Protein AF-A0A0L8FZR6-F1 (afdb_monomer_lite)

pLDDT: mean 77.19, std 22.93, range [29.33, 97.31]

Organism: Octopus bimaculoides (NCBI:txid37653)

Structure (mmCIF, N/CA/C/O backbone):
data_AF-A0A0L8FZR6-F1
#
_entry.id   AF-A0A0L8FZR6-F1
#
loop_
_atom_site.group_PDB
_atom_site.id
_atom_site.type_symbol
_atom_site.label_atom_id
_atom_site.label_alt_id
_atom_site.label_comp_id
_atom_site.label_asym_id
_atom_site.label_entity_id
_atom_site.label_seq_id
_atom_site.pdbx_PDB_ins_code
_atom_site.Cartn_x
_atom_site.Cartn_y
_atom_site.Cartn_z
_atom_site.occupancy
_atom_site.B_iso_or_equiv
_atom_site.auth_seq_id
_atom_site.auth_comp_id
_atom_site.auth_asym_id
_atom_site.auth_atom_id
_atom_site.pdbx_PDB_model_num
ATOM 1 N N . LEU A 1 1 ? 7.254 19.431 5.631 1.00 44.16 1 LEU A N 1
ATOM 2 C CA . LEU A 1 1 ? 7.389 18.032 5.158 1.00 44.16 1 LEU A CA 1
ATOM 3 C C . LEU A 1 1 ? 8.367 17.357 6.102 1.00 44.16 1 LEU A C 1
ATOM 5 O O . LEU A 1 1 ? 9.407 17.944 6.340 1.00 44.16 1 LEU A O 1
ATOM 9 N N . VAL A 1 2 ? 8.013 16.227 6.716 1.00 47.19 2 VAL A N 1
ATOM 10 C CA . VAL A 1 2 ? 8.964 15.500 7.577 1.00 47.19 2 VAL A CA 1
ATOM 11 C C . VAL A 1 2 ? 9.979 14.840 6.649 1.00 47.19 2 VAL A C 1
ATOM 13 O O . VAL A 1 2 ? 9.577 13.985 5.857 1.00 47.19 2 VAL A O 1
ATOM 16 N N . GLU A 1 3 ? 11.231 15.300 6.704 1.00 50.06 3 GLU A N 1
ATOM 17 C CA . GLU A 1 3 ? 12.390 14.636 6.095 1.00 50.06 3 GLU A CA 1
ATOM 18 C C . GLU A 1 3 ? 12.414 13.163 6.508 1.00 50.06 3 GLU A C 1
ATOM 20 O O . GLU A 1 3 ? 11.949 12.833 7.602 1.00 50.06 3 GLU A O 1
ATOM 25 N N . ASP A 1 4 ? 12.847 12.285 5.597 1.00 61.50 4 ASP A N 1
ATOM 26 C CA . ASP A 1 4 ? 12.631 10.836 5.659 1.00 61.50 4 ASP A CA 1
ATOM 27 C C . ASP A 1 4 ? 12.775 10.284 7.091 1.00 61.50 4 ASP A C 1
ATOM 29 O O . ASP A 1 4 ? 13.881 10.232 7.634 1.00 61.50 4 ASP A O 1
ATOM 33 N N . PRO A 1 5 ? 11.657 9.912 7.753 1.00 69.69 5 PRO A N 1
ATOM 34 C CA . PRO A 1 5 ? 11.699 9.551 9.159 1.00 69.69 5 PRO A CA 1
ATOM 35 C C . PRO A 1 5 ? 12.578 8.319 9.331 1.00 69.69 5 PRO A C 1
ATOM 37 O O . PRO A 1 5 ? 12.456 7.362 8.561 1.00 69.69 5 PRO A O 1
ATOM 40 N N . SER A 1 6 ? 13.405 8.309 10.380 1.00 84.62 6 SER A N 1
ATOM 41 C CA . SER A 1 6 ? 14.178 7.113 10.717 1.00 84.62 6 SER A CA 1
ATOM 42 C C . SER A 1 6 ? 13.253 5.899 10.843 1.00 84.62 6 SER A C 1
ATOM 44 O O . SER A 1 6 ? 12.068 6.023 11.189 1.00 84.62 6 SER A O 1
ATOM 46 N N . GLU A 1 7 ? 13.780 4.701 10.587 1.00 85.06 7 GLU A N 1
ATOM 47 C CA . GLU A 1 7 ? 12.977 3.473 10.601 1.00 85.06 7 GLU A CA 1
ATOM 48 C C . GLU A 1 7 ? 12.203 3.294 11.918 1.00 85.06 7 GLU A C 1
ATOM 50 O O . GLU A 1 7 ? 11.059 2.836 11.925 1.00 85.06 7 GLU A O 1
ATOM 55 N N . ASN A 1 8 ? 12.776 3.738 13.040 1.00 87.88 8 ASN A N 1
ATOM 56 C CA . ASN A 1 8 ? 12.126 3.740 14.350 1.00 87.88 8 ASN A CA 1
ATOM 57 C C . ASN A 1 8 ? 10.868 4.614 14.390 1.00 87.88 8 ASN A C 1
ATOM 59 O O . ASN A 1 8 ? 9.807 4.144 14.816 1.00 87.88 8 ASN A O 1
ATOM 63 N N . PHE A 1 9 ? 10.959 5.859 13.916 1.00 90.44 9 PHE A N 1
ATOM 64 C CA . PHE A 1 9 ? 9.811 6.765 13.855 1.00 90.44 9 PHE A CA 1
ATOM 65 C C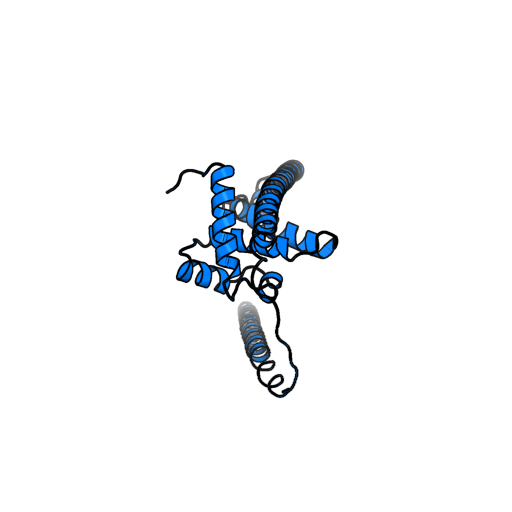 . PHE A 1 9 ? 8.753 6.260 12.878 1.00 90.44 9 PHE A C 1
ATOM 67 O O . PHE A 1 9 ? 7.559 6.309 13.185 1.00 90.44 9 PHE A O 1
ATOM 74 N N . GLN A 1 10 ? 9.175 5.716 11.734 1.00 90.94 10 GLN A N 1
ATOM 75 C CA . GLN A 1 10 ? 8.250 5.124 10.774 1.00 90.94 10 GLN A CA 1
ATOM 76 C C . GLN A 1 10 ? 7.494 3.939 11.392 1.00 90.94 10 GLN A C 1
ATOM 78 O O . GLN A 1 10 ? 6.270 3.886 11.281 1.00 90.94 10 GLN A O 1
ATOM 83 N N . ARG A 1 11 ? 8.177 3.038 12.113 1.00 92.44 11 ARG A N 1
ATOM 84 C CA . ARG A 1 11 ? 7.540 1.912 12.821 1.00 92.44 11 ARG A CA 1
ATOM 85 C C . ARG A 1 11 ? 6.567 2.371 13.905 1.00 92.44 11 ARG A C 1
ATOM 87 O O . ARG A 1 11 ? 5.497 1.778 14.053 1.00 92.44 11 ARG A O 1
ATOM 94 N N . LEU A 1 12 ? 6.911 3.413 14.665 1.00 93.50 12 LEU A N 1
ATOM 95 C CA . LEU A 1 12 ? 6.016 3.974 15.679 1.00 93.50 12 LEU A CA 1
ATOM 96 C C . LEU A 1 12 ? 4.748 4.551 15.040 1.00 93.50 12 LEU A C 1
ATOM 98 O O . LEU A 1 12 ? 3.644 4.258 15.502 1.00 93.50 12 LEU A O 1
ATOM 102 N N . ARG A 1 13 ? 4.906 5.322 13.959 1.00 94.38 13 ARG A N 1
ATOM 103 C CA . ARG A 1 13 ? 3.790 5.880 13.190 1.00 94.38 13 ARG A CA 1
ATOM 104 C C . ARG A 1 13 ? 2.902 4.774 12.634 1.00 94.38 13 ARG A C 1
ATOM 106 O O . ARG A 1 13 ? 1.701 4.795 12.866 1.00 94.38 13 ARG A O 1
ATOM 113 N N . ASP A 1 14 ? 3.496 3.772 11.992 1.00 95.69 14 ASP A N 1
ATOM 114 C CA . ASP A 1 14 ? 2.758 2.631 11.450 1.00 95.69 14 ASP A CA 1
ATOM 115 C C . ASP A 1 14 ? 1.959 1.906 12.528 1.00 95.69 14 ASP A C 1
ATOM 117 O O . ASP A 1 14 ? 0.808 1.553 12.309 1.00 95.69 14 ASP A O 1
ATOM 121 N N . PHE A 1 15 ? 2.544 1.700 13.709 1.00 96.19 15 PHE A N 1
ATOM 122 C CA . PHE A 1 15 ? 1.850 1.072 14.826 1.00 96.19 15 PHE A CA 1
ATOM 123 C C . PHE A 1 15 ? 0.594 1.853 15.241 1.00 96.19 15 PHE A C 1
ATOM 125 O O . PHE A 1 15 ? -0.469 1.253 15.424 1.00 96.19 15 PHE A O 1
ATOM 132 N N . VAL A 1 16 ? 0.703 3.177 15.381 1.00 95.94 16 VAL A N 1
ATOM 133 C CA . VAL A 1 16 ? -0.428 4.040 15.752 1.00 95.94 16 VAL A CA 1
ATOM 134 C C . VAL A 1 16 ? -1.472 4.077 14.634 1.00 95.94 16 VAL A C 1
ATOM 136 O O . VAL A 1 16 ? -2.653 3.828 14.891 1.00 95.94 16 VAL A O 1
ATOM 139 N N . ASP A 1 17 ? -1.039 4.312 13.395 1.00 97.00 17 ASP A N 1
ATOM 140 C CA . ASP A 1 17 ? -1.915 4.429 12.230 1.00 97.00 17 ASP A CA 1
ATOM 141 C C . ASP A 1 17 ? -2.670 3.118 11.976 1.00 97.00 17 ASP A C 1
ATOM 143 O O . ASP A 1 17 ? -3.886 3.131 11.786 1.00 97.00 17 ASP A O 1
ATOM 147 N N . VAL A 1 18 ? -1.988 1.970 12.056 1.00 97.00 18 VAL A N 1
ATOM 148 C CA . VAL A 1 18 ? -2.598 0.643 11.896 1.00 97.00 18 VAL A CA 1
ATOM 149 C C . VAL A 1 18 ? -3.610 0.372 13.002 1.00 97.00 18 VAL A C 1
ATOM 151 O O . VAL A 1 18 ? -4.722 -0.064 12.703 1.00 97.00 18 VAL A O 1
ATOM 154 N N . ARG A 1 19 ? -3.279 0.663 14.269 1.00 95.81 19 ARG A N 1
ATOM 155 C CA . ARG A 1 19 ? -4.211 0.487 15.397 1.00 95.81 19 ARG A CA 1
ATOM 156 C C . ARG A 1 19 ? -5.495 1.293 15.192 1.00 95.81 19 ARG A C 1
ATOM 158 O O . ARG A 1 19 ? -6.580 0.804 15.501 1.00 95.81 19 ARG A O 1
ATOM 165 N N . ASN A 1 20 ? -5.381 2.511 14.676 1.00 96.44 20 ASN A N 1
ATOM 166 C CA . ASN A 1 20 ? -6.536 3.353 14.391 1.00 96.44 20 ASN A CA 1
ATOM 167 C C . ASN A 1 20 ? -7.305 2.863 13.155 1.00 96.44 20 ASN A C 1
ATOM 169 O O . ASN A 1 20 ? -8.531 2.777 13.201 1.00 96.44 20 ASN A O 1
ATOM 173 N N . CYS A 1 21 ? -6.605 2.447 12.094 1.00 96.62 21 CYS A N 1
ATOM 174 C CA . CYS A 1 21 ? -7.221 1.875 10.895 1.00 96.62 21 CYS A CA 1
ATOM 175 C C . CYS A 1 21 ? -7.991 0.583 11.194 1.00 96.62 21 CYS A C 1
ATOM 177 O O . CYS A 1 21 ? -9.032 0.359 10.594 1.00 96.62 21 CYS A O 1
ATOM 179 N N . MET A 1 22 ? -7.565 -0.235 12.165 1.00 94.75 22 MET A N 1
ATOM 180 C CA . MET A 1 22 ? -8.306 -1.439 12.580 1.00 94.75 22 MET A CA 1
ATOM 181 C C . MET A 1 22 ? -9.740 -1.158 13.047 1.00 94.75 22 MET A C 1
ATOM 183 O O . MET A 1 22 ? -10.584 -2.048 12.975 1.00 94.75 22 MET A O 1
ATOM 187 N N . LYS A 1 23 ? -10.020 0.057 13.535 1.00 94.69 23 LYS A N 1
ATOM 188 C CA . LYS A 1 23 ? -11.356 0.470 13.989 1.00 94.69 23 LYS A CA 1
ATOM 189 C C . LYS A 1 23 ? -12.268 0.887 12.828 1.00 94.69 23 LYS A C 1
ATOM 191 O O . LYS A 1 23 ? -13.465 1.080 13.025 1.00 94.69 23 LYS A O 1
ATOM 196 N N . LEU A 1 24 ? -11.715 1.056 11.626 1.00 95.56 24 LEU A N 1
ATOM 197 C CA . LEU A 1 24 ? -12.442 1.510 10.446 1.00 95.56 24 LEU A CA 1
ATOM 198 C C . LEU A 1 24 ? -13.162 0.357 9.749 1.00 95.56 24 LEU A C 1
ATOM 200 O O . LEU A 1 24 ? -12.668 -0.767 9.657 1.00 95.56 24 LEU A O 1
ATOM 204 N N . SER A 1 25 ? -14.335 0.656 9.196 1.00 95.00 25 SER A N 1
ATOM 205 C CA . SER A 1 25 ? -15.176 -0.349 8.540 1.00 95.00 25 SER A CA 1
ATOM 206 C C . SER A 1 25 ? -14.554 -0.881 7.243 1.00 95.00 25 SER A C 1
ATOM 208 O O . SER A 1 25 ? -14.610 -2.085 6.978 1.00 95.00 25 SER A O 1
ATOM 210 N N . SER A 1 26 ? -13.891 -0.016 6.466 1.00 94.44 26 SER A N 1
ATOM 211 C CA . SER A 1 26 ? -13.210 -0.394 5.221 1.00 94.44 26 SER A CA 1
ATOM 212 C C . SER A 1 26 ? -11.976 -1.270 5.436 1.00 94.44 26 SER A C 1
ATOM 214 O O . SER A 1 26 ? -11.574 -1.965 4.510 1.00 94.44 26 SER A O 1
ATOM 216 N N . TYR A 1 27 ? -11.417 -1.304 6.647 1.00 94.94 27 TYR A N 1
ATOM 217 C CA . TYR A 1 27 ? -10.214 -2.066 6.998 1.00 94.94 27 TYR A CA 1
ATOM 218 C C . TYR A 1 27 ? -10.512 -3.392 7.719 1.00 94.94 27 TYR A C 1
ATOM 220 O O . TYR A 1 27 ? -9.599 -4.062 8.207 1.00 94.94 27 TYR A O 1
ATOM 228 N N . LYS A 1 28 ? -11.785 -3.806 7.777 1.00 92.88 28 LYS A N 1
ATOM 229 C CA . LYS A 1 28 ? -12.173 -5.138 8.261 1.00 92.88 28 LYS A CA 1
ATOM 230 C C . LYS A 1 28 ? -11.623 -6.242 7.353 1.00 92.88 28 LYS A C 1
ATOM 232 O O . LYS A 1 28 ? -11.501 -6.053 6.145 1.00 92.88 28 LYS A O 1
ATOM 237 N N . ARG A 1 29 ? -11.373 -7.422 7.936 1.00 89.56 29 ARG A N 1
ATOM 238 C CA . ARG A 1 29 ? -10.754 -8.588 7.272 1.00 89.56 29 ARG A CA 1
ATOM 239 C C . ARG A 1 29 ? -11.382 -8.933 5.921 1.00 89.56 29 ARG A C 1
ATOM 241 O O . ARG A 1 29 ? -10.661 -9.167 4.960 1.00 89.56 29 ARG A O 1
ATOM 248 N N . GLU A 1 30 ? -12.709 -8.891 5.846 1.00 90.38 30 GLU A N 1
ATOM 249 C CA . GLU A 1 30 ? -13.485 -9.163 4.629 1.00 90.38 30 GLU A CA 1
ATOM 250 C C . GLU A 1 30 ? -13.050 -8.277 3.452 1.00 90.38 30 GLU A C 1
ATOM 252 O O . GLU A 1 30 ? -12.874 -8.761 2.336 1.00 90.38 30 GLU A O 1
ATOM 257 N N . ASN A 1 31 ? -12.782 -6.996 3.713 1.00 91.38 31 ASN A N 1
ATOM 258 C CA . ASN A 1 31 ? -12.406 -6.022 2.692 1.00 91.38 31 ASN A CA 1
ATOM 259 C C . ASN A 1 31 ? -10.913 -6.087 2.332 1.00 91.38 31 ASN A C 1
ATOM 261 O O . ASN A 1 31 ? -10.545 -5.730 1.213 1.00 91.38 31 ASN A O 1
ATOM 265 N N . LEU A 1 32 ? -10.051 -6.567 3.238 1.00 91.56 32 LEU A N 1
ATOM 266 C CA . LEU A 1 32 ? -8.601 -6.660 3.005 1.00 91.56 32 LEU A CA 1
ATOM 267 C C . LEU A 1 32 ? -8.244 -7.673 1.908 1.00 91.56 32 LEU A C 1
ATOM 269 O O . LEU A 1 32 ? -7.272 -7.473 1.182 1.00 91.56 32 LEU A O 1
ATOM 273 N N . SER A 1 33 ? -9.044 -8.733 1.763 1.00 86.38 33 SER A N 1
ATOM 274 C CA . SER A 1 33 ? -8.861 -9.754 0.721 1.00 86.38 33 SER A CA 1
ATOM 275 C C . SER A 1 33 ? -9.057 -9.200 -0.698 1.00 86.38 33 SER A C 1
ATOM 277 O O . SER A 1 33 ? -8.385 -9.628 -1.633 1.00 86.38 33 SER A O 1
ATOM 279 N N . SER A 1 34 ? -9.929 -8.197 -0.850 1.00 88.12 34 SER A N 1
ATOM 280 C CA . SER A 1 34 ? -10.335 -7.635 -2.146 1.00 88.12 34 SER A CA 1
ATOM 281 C C . SER A 1 34 ? -9.333 -6.656 -2.770 1.00 88.12 34 SER A C 1
ATOM 283 O O . SER A 1 34 ? -9.558 -6.168 -3.878 1.00 88.12 34 SER A O 1
ATOM 285 N N . GLY A 1 35 ? -8.225 -6.365 -2.086 1.00 91.25 35 GLY A N 1
ATOM 286 C CA . GLY A 1 35 ? -7.261 -5.366 -2.532 1.00 91.25 35 GLY A CA 1
ATOM 287 C C . GLY A 1 35 ? -7.433 -4.003 -1.853 1.00 91.25 35 GLY A C 1
ATOM 288 O O . GLY A 1 35 ? -8.411 -3.729 -1.158 1.00 91.25 35 GLY A O 1
ATOM 289 N N . PHE A 1 36 ? -6.474 -3.106 -2.092 1.00 94.31 36 PHE A N 1
ATOM 290 C CA . PHE A 1 36 ? -6.580 -1.716 -1.651 1.00 94.31 36 PHE A CA 1
ATOM 291 C C . PHE A 1 36 ? -7.580 -0.955 -2.529 1.00 94.31 36 PHE A C 1
ATOM 293 O O . PHE A 1 36 ? -7.351 -0.800 -3.730 1.00 94.31 36 PHE A O 1
ATOM 300 N N . CYS A 1 37 ? -8.654 -0.440 -1.934 1.00 94.00 37 CYS A N 1
ATOM 301 C CA . CYS A 1 37 ? -9.696 0.304 -2.645 1.00 94.00 37 CYS A CA 1
ATOM 302 C C . CYS A 1 37 ? -9.748 1.783 -2.235 1.00 94.00 37 CYS A C 1
ATOM 304 O O . CYS A 1 37 ? -9.283 2.166 -1.163 1.00 94.00 37 CYS A O 1
ATOM 306 N N . GLU A 1 38 ? -10.372 2.623 -3.069 1.00 94.62 38 GLU A N 1
ATOM 307 C CA . GLU A 1 38 ? -10.472 4.066 -2.796 1.00 94.62 38 GLU A CA 1
ATOM 308 C C . GLU A 1 38 ? -11.266 4.366 -1.514 1.00 94.62 38 GLU A C 1
ATOM 310 O O . GLU A 1 38 ? -10.960 5.316 -0.805 1.00 94.62 38 GLU A O 1
ATOM 315 N N . LYS A 1 39 ? -12.222 3.503 -1.136 1.00 95.25 39 LYS A N 1
ATOM 316 C CA . LYS A 1 39 ? -12.962 3.647 0.129 1.00 95.25 39 LYS A CA 1
ATOM 317 C C . LYS A 1 39 ? -12.032 3.630 1.346 1.00 95.25 39 LYS A C 1
ATOM 319 O O . LYS A 1 39 ? -12.261 4.394 2.279 1.00 95.25 39 LYS A O 1
ATOM 324 N N . MET A 1 40 ? -10.976 2.810 1.317 1.00 96.12 40 MET A N 1
ATOM 325 C CA . MET A 1 40 ? -9.971 2.764 2.385 1.00 96.12 40 MET A CA 1
ATOM 326 C C . MET A 1 40 ? -9.190 4.078 2.465 1.00 96.12 40 MET A C 1
ATOM 328 O O . MET A 1 40 ? -9.046 4.632 3.553 1.00 96.12 40 MET A O 1
ATOM 332 N N . SER A 1 41 ? -8.728 4.624 1.329 1.00 96.38 41 SER A N 1
ATOM 333 C CA . SER A 1 41 ? -8.028 5.917 1.326 1.00 96.38 41 SER A CA 1
ATOM 334 C C . SER A 1 41 ? -8.929 7.070 1.743 1.00 96.38 41 SER A C 1
ATOM 336 O O . SER A 1 41 ? -8.479 7.931 2.496 1.00 96.38 41 SER A O 1
ATOM 338 N N . THR A 1 42 ? -10.185 7.092 1.296 1.00 97.06 42 THR A N 1
ATOM 339 C CA . THR A 1 42 ? -11.144 8.131 1.677 1.00 97.06 42 THR A CA 1
ATOM 340 C C . THR A 1 42 ? -11.465 8.067 3.167 1.00 97.06 42 THR A C 1
ATOM 342 O O . THR A 1 42 ? -11.347 9.087 3.836 1.00 97.06 42 THR A O 1
ATOM 345 N N . GLU A 1 43 ? -11.802 6.894 3.717 1.00 97.31 43 GLU A N 1
ATOM 346 C CA . GLU A 1 43 ? -12.136 6.759 5.143 1.00 97.31 43 GLU A CA 1
ATOM 347 C C . GLU A 1 43 ? -10.929 7.080 6.043 1.00 97.31 43 GLU A C 1
ATOM 349 O O . GLU A 1 43 ? -11.071 7.804 7.029 1.00 97.31 43 GLU A O 1
ATOM 354 N N . ALA A 1 44 ? -9.725 6.620 5.680 1.00 97.25 44 ALA A N 1
ATOM 355 C CA . ALA A 1 44 ? -8.496 6.950 6.403 1.00 97.25 44 ALA A CA 1
ATOM 356 C C . ALA A 1 44 ? -8.169 8.453 6.343 1.00 97.25 44 ALA A C 1
ATOM 358 O O . ALA A 1 44 ? -7.751 9.042 7.342 1.00 97.25 44 ALA A O 1
ATOM 359 N N . ARG A 1 45 ? -8.393 9.107 5.197 1.00 97.12 45 ARG A N 1
ATOM 360 C CA . ARG A 1 45 ? -8.187 10.553 5.053 1.00 97.12 45 ARG A CA 1
ATOM 361 C C . ARG A 1 45 ? -9.207 11.358 5.855 1.00 97.12 45 ARG A C 1
ATOM 363 O O . ARG A 1 45 ? -8.821 12.327 6.500 1.00 97.12 45 ARG A O 1
ATOM 370 N N . THR A 1 46 ? -10.490 11.003 5.818 1.00 96.94 46 THR A N 1
ATOM 371 C CA . THR A 1 46 ? -11.526 11.802 6.490 1.00 96.94 46 THR A CA 1
ATOM 372 C C . THR A 1 46 ? -11.449 11.657 8.003 1.00 96.94 46 THR A C 1
ATOM 374 O O . THR A 1 46 ? -11.447 12.674 8.698 1.00 96.94 46 THR A O 1
ATOM 377 N N . LYS A 1 47 ? -11.320 10.421 8.503 1.00 97.31 47 LYS A N 1
ATOM 378 C CA . LYS A 1 47 ? -11.366 10.115 9.941 1.00 97.31 47 LYS A CA 1
ATOM 379 C C . LYS A 1 47 ? -10.022 10.247 10.649 1.00 97.31 47 LYS A C 1
ATOM 381 O O . LYS A 1 47 ? -10.002 10.614 11.815 1.00 97.31 47 LYS A O 1
ATOM 386 N N . LEU A 1 48 ? -8.916 9.934 9.971 1.00 96.25 48 LEU A N 1
ATOM 387 C CA . LEU A 1 48 ? -7.581 9.865 10.585 1.00 96.25 48 LEU A CA 1
ATOM 388 C C . LEU A 1 48 ? -6.573 10.840 9.960 1.00 96.25 48 LEU A C 1
ATOM 390 O O . LEU A 1 48 ? -5.410 10.840 10.348 1.00 96.25 48 LEU A O 1
ATOM 394 N N . LYS A 1 49 ? -6.994 11.651 8.978 1.00 96.62 49 LYS A N 1
ATOM 395 C CA . LYS A 1 49 ? -6.141 12.616 8.256 1.00 96.62 49 LYS A CA 1
ATOM 396 C C . LYS A 1 49 ? -4.901 11.985 7.607 1.00 96.62 49 LYS A C 1
ATOM 398 O O . LYS A 1 49 ? -3.913 12.665 7.342 1.00 96.62 49 LYS A O 1
ATOM 403 N N . LEU A 1 50 ? -4.966 10.692 7.282 1.00 96.12 50 LEU A N 1
ATOM 404 C CA . LEU A 1 50 ? -3.862 9.979 6.644 1.00 96.12 50 LEU A CA 1
ATOM 405 C C . LEU A 1 50 ? -3.779 10.301 5.148 1.00 96.12 50 LEU A C 1
ATOM 407 O O . LEU A 1 50 ? -4.783 10.385 4.435 1.00 96.12 50 LEU A O 1
ATOM 411 N N . SER A 1 51 ? -2.554 10.425 4.640 1.00 95.31 51 SER A N 1
ATOM 412 C CA . SER A 1 51 ? -2.299 10.475 3.199 1.00 95.31 51 SER A CA 1
ATOM 413 C C . SER A 1 51 ? -2.595 9.125 2.535 1.00 95.31 51 SER A C 1
ATOM 415 O O . SER A 1 51 ? -2.548 8.069 3.169 1.00 95.31 51 SER A O 1
ATOM 417 N N . LYS A 1 52 ? -2.798 9.122 1.210 1.00 94.81 52 LYS A N 1
ATOM 418 C CA . LYS A 1 52 ? -3.004 7.880 0.438 1.00 94.81 52 LYS A CA 1
ATOM 419 C C . LYS A 1 52 ? -1.845 6.886 0.602 1.00 94.81 52 LYS A C 1
ATOM 421 O O . LYS A 1 52 ? -2.074 5.679 0.624 1.00 94.81 52 LYS A O 1
ATOM 426 N N . ARG A 1 53 ? -0.608 7.382 0.751 1.00 93.38 53 ARG A N 1
ATOM 427 C CA . ARG A 1 53 ? 0.585 6.550 0.991 1.00 93.38 53 ARG A CA 1
ATOM 428 C C . ARG A 1 53 ? 0.533 5.873 2.364 1.00 93.38 53 ARG A C 1
ATOM 430 O O . ARG A 1 53 ? 0.759 4.668 2.437 1.00 93.38 53 ARG A O 1
ATOM 437 N N . GLN A 1 54 ? 0.194 6.618 3.417 1.00 95.25 54 GLN A N 1
ATOM 438 C CA . GLN A 1 54 ? 0.029 6.074 4.774 1.00 95.25 54 GLN A CA 1
ATOM 439 C C . GLN A 1 54 ? -1.132 5.074 4.835 1.00 95.25 54 GLN A C 1
ATOM 441 O O . GLN A 1 54 ? -0.963 3.964 5.332 1.00 95.25 54 GLN A O 1
ATOM 446 N N . ALA A 1 55 ? -2.277 5.413 4.237 1.00 97.00 55 ALA A N 1
ATOM 447 C CA . ALA A 1 55 ? -3.448 4.541 4.168 1.00 97.00 55 ALA A CA 1
ATOM 448 C C . ALA A 1 55 ? -3.145 3.204 3.464 1.00 97.00 55 ALA A C 1
ATOM 450 O O . ALA A 1 55 ? -3.552 2.142 3.943 1.00 97.00 55 ALA A O 1
ATOM 451 N N . ARG A 1 56 ? -2.388 3.244 2.355 1.00 96.56 56 ARG A N 1
ATOM 452 C CA . ARG A 1 56 ? -1.925 2.046 1.636 1.00 96.56 56 ARG A CA 1
ATOM 453 C C . ARG A 1 56 ? -0.989 1.194 2.491 1.00 96.56 56 ARG A C 1
ATOM 455 O O . ARG A 1 56 ? -1.139 -0.023 2.514 1.00 96.56 56 ARG A O 1
ATOM 462 N N . ARG A 1 57 ? -0.060 1.823 3.213 1.00 95.88 57 ARG A N 1
ATOM 463 C CA . ARG A 1 57 ? 0.869 1.139 4.124 1.00 95.88 57 ARG A CA 1
ATOM 464 C C . ARG A 1 57 ? 0.126 0.431 5.262 1.00 95.88 57 ARG A C 1
ATOM 466 O O . ARG A 1 57 ? 0.409 -0.729 5.538 1.00 95.88 57 ARG A O 1
ATOM 473 N N . CYS A 1 58 ? -0.879 1.082 5.849 1.00 96.94 58 CYS A N 1
ATOM 474 C CA . CYS A 1 58 ? -1.729 0.473 6.876 1.00 96.94 58 CYS A CA 1
ATOM 475 C C . CYS A 1 58 ? -2.496 -0.744 6.350 1.00 96.94 58 CYS A C 1
ATOM 477 O O . CYS A 1 58 ? -2.586 -1.759 7.036 1.00 96.94 58 CYS A O 1
ATOM 479 N N . TYR A 1 59 ? -3.019 -0.657 5.122 1.00 97.31 59 TYR A N 1
ATOM 480 C CA . TYR A 1 59 ? -3.683 -1.782 4.461 1.00 97.31 59 TYR A CA 1
ATOM 481 C C . TYR A 1 59 ? -2.731 -2.971 4.281 1.00 97.31 59 TYR A C 1
ATOM 483 O O . TYR A 1 59 ? -3.122 -4.091 4.584 1.00 97.31 59 TYR A O 1
ATOM 491 N N . GLU A 1 60 ? -1.488 -2.748 3.846 1.00 96.94 60 GLU A N 1
ATOM 492 C CA . GLU A 1 60 ? -0.518 -3.834 3.639 1.00 96.94 60 GLU A CA 1
ATOM 493 C C . GLU A 1 60 ? -0.174 -4.547 4.950 1.00 96.94 60 GLU A C 1
ATOM 495 O O . GLU A 1 60 ? -0.197 -5.776 4.997 1.00 96.94 60 GLU A O 1
ATOM 500 N N . ILE A 1 61 ? 0.036 -3.795 6.035 1.00 96.94 61 ILE A N 1
ATOM 501 C CA . ILE A 1 61 ? 0.289 -4.362 7.369 1.00 96.94 61 ILE A CA 1
ATOM 502 C C . ILE A 1 61 ? -0.916 -5.177 7.856 1.00 96.94 61 ILE A C 1
ATOM 504 O O . ILE A 1 61 ? -0.761 -6.289 8.364 1.00 96.94 61 ILE A O 1
ATOM 508 N N . LEU A 1 62 ? -2.133 -4.650 7.693 1.00 96.31 62 LEU A N 1
ATOM 509 C CA . LEU A 1 62 ? -3.350 -5.350 8.107 1.00 96.31 62 LEU A CA 1
ATOM 510 C C . LEU A 1 62 ? -3.642 -6.576 7.251 1.00 96.31 62 LEU A C 1
ATOM 512 O O . LEU A 1 62 ? -4.088 -7.590 7.784 1.00 96.31 62 LEU A O 1
ATOM 516 N N . ARG A 1 63 ? -3.348 -6.509 5.953 1.00 95.56 63 ARG A N 1
ATOM 517 C CA . ARG A 1 63 ? -3.455 -7.650 5.052 1.00 95.56 63 ARG A CA 1
ATOM 518 C C . ARG A 1 63 ? -2.459 -8.737 5.439 1.00 95.56 63 ARG A C 1
ATOM 520 O O . ARG A 1 63 ? -2.861 -9.889 5.538 1.00 95.56 63 ARG A O 1
ATOM 527 N N . LEU A 1 64 ? -1.215 -8.381 5.764 1.00 95.19 64 LEU A N 1
ATOM 528 C CA . LEU A 1 64 ? -0.232 -9.343 6.266 1.00 95.19 64 LEU A CA 1
ATOM 529 C C . LEU A 1 64 ? -0.702 -10.028 7.556 1.00 95.19 64 LEU A C 1
ATOM 531 O O . LEU A 1 64 ? -0.501 -11.222 7.728 1.00 95.19 64 LEU A O 1
ATOM 535 N N . LYS A 1 65 ? -1.379 -9.296 8.448 1.00 93.81 65 LYS A N 1
ATOM 536 C CA . LYS A 1 65 ? -1.983 -9.882 9.653 1.00 93.81 65 LYS A CA 1
ATOM 537 C C . LYS A 1 65 ? -3.062 -10.924 9.328 1.00 93.81 65 LYS A C 1
ATOM 539 O O . LYS A 1 65 ? -3.296 -11.818 10.138 1.00 93.81 65 LYS A O 1
ATOM 544 N N . SER A 1 66 ? -3.784 -10.755 8.218 1.00 91.00 66 SER A N 1
ATOM 545 C CA . SER A 1 66 ? -4.890 -11.638 7.839 1.00 91.00 66 SER A CA 1
ATOM 546 C C . SER A 1 66 ? -4.487 -12.825 6.969 1.00 91.00 66 SER A C 1
ATOM 548 O O . SER A 1 66 ? -5.230 -13.805 6.994 1.00 91.00 66 SER A O 1
ATOM 550 N N . VAL A 1 67 ? -3.375 -12.711 6.237 1.00 90.25 67 VAL A N 1
ATOM 551 C CA . VAL A 1 67 ? -2.844 -13.740 5.331 1.00 90.25 67 VAL A CA 1
ATOM 552 C C . VAL A 1 67 ? -2.283 -14.910 6.129 1.00 90.25 67 VAL A C 1
ATOM 554 O O . VAL A 1 67 ? -1.574 -14.706 7.119 1.00 90.25 67 VAL A O 1
ATOM 557 N N . ASN A 1 68 ? -2.578 -16.131 5.691 1.00 88.81 68 ASN A N 1
ATOM 558 C CA . ASN A 1 68 ? -1.924 -17.321 6.201 1.00 88.81 68 ASN A CA 1
ATOM 559 C C . ASN A 1 68 ? -0.520 -17.434 5.590 1.00 88.81 68 ASN A C 1
ATOM 561 O O . ASN A 1 68 ? -0.363 -17.643 4.395 1.00 88.81 68 ASN A O 1
ATOM 565 N N . ILE A 1 69 ? 0.517 -17.293 6.416 1.00 88.31 69 ILE A N 1
ATOM 566 C CA . ILE A 1 69 ? 1.915 -17.356 5.955 1.00 88.31 69 ILE A CA 1
ATOM 567 C C . ILE A 1 69 ? 2.303 -18.791 5.553 1.00 88.31 69 ILE A C 1
ATOM 569 O O . ILE A 1 69 ? 3.246 -18.975 4.792 1.00 88.31 69 ILE A O 1
ATOM 573 N N . HIS A 1 70 ? 1.566 -19.797 6.034 1.00 88.75 70 HIS A N 1
ATOM 574 C CA . HIS A 1 70 ? 1.760 -21.200 5.661 1.00 88.75 70 HIS A CA 1
ATOM 575 C C . HIS A 1 70 ? 1.062 -21.573 4.346 1.00 88.75 70 HIS A C 1
ATOM 577 O O . HIS A 1 70 ? 1.286 -22.663 3.835 1.00 88.75 70 HIS A O 1
ATOM 583 N N . ASP A 1 71 ? 0.223 -20.685 3.805 1.00 92.94 71 ASP A N 1
ATOM 584 C CA . ASP A 1 71 ? -0.356 -20.827 2.471 1.00 92.94 71 ASP A CA 1
ATOM 585 C C . ASP A 1 71 ? 0.556 -20.115 1.461 1.00 92.94 71 ASP A C 1
ATOM 587 O O . ASP A 1 71 ? 0.659 -18.881 1.433 1.00 92.94 71 ASP A O 1
ATOM 591 N N . GLU A 1 72 ? 1.256 -20.905 0.646 1.00 93.12 72 GLU A N 1
ATOM 592 C CA . GLU A 1 72 ? 2.211 -20.386 -0.332 1.00 93.12 72 GLU A CA 1
ATOM 593 C C . GLU A 1 72 ? 1.548 -19.489 -1.380 1.00 93.12 72 GLU A C 1
ATOM 595 O O . GLU A 1 72 ? 2.134 -18.474 -1.772 1.00 93.12 72 GLU A O 1
ATOM 600 N N . ASP A 1 73 ? 0.328 -19.809 -1.809 1.00 93.44 73 ASP A N 1
ATOM 601 C CA . ASP A 1 73 ? -0.380 -19.055 -2.839 1.00 93.44 73 ASP A CA 1
ATOM 602 C C . ASP A 1 73 ? -0.887 -17.722 -2.292 1.00 93.44 73 ASP A C 1
ATOM 604 O O . ASP A 1 73 ? -0.712 -16.670 -2.928 1.00 93.44 73 ASP A O 1
ATOM 608 N N . GLU A 1 74 ? -1.448 -17.724 -1.080 1.00 91.12 74 GLU A N 1
ATOM 609 C CA . GLU A 1 74 ? -1.907 -16.499 -0.428 1.00 91.12 74 GLU A CA 1
ATOM 610 C C . GLU A 1 74 ? -0.727 -15.559 -0.133 1.00 91.12 74 GLU A C 1
ATOM 612 O O . GLU A 1 74 ? -0.767 -14.355 -0.446 1.00 91.12 74 GLU A O 1
ATOM 617 N N . PHE A 1 75 ? 0.372 -16.106 0.395 1.00 94.19 75 PHE A N 1
ATOM 618 C CA . PHE A 1 75 ? 1.576 -15.334 0.673 1.00 94.19 75 PHE A CA 1
ATOM 619 C C . PHE A 1 75 ? 2.255 -14.840 -0.610 1.00 94.19 75 PHE A C 1
ATOM 621 O O . PHE A 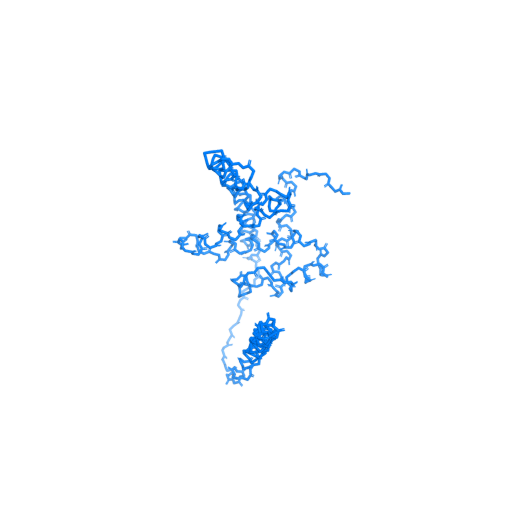1 75 ? 2.699 -13.685 -0.686 1.00 94.19 75 PHE A O 1
ATOM 628 N N . ARG A 1 76 ? 2.274 -15.651 -1.675 1.00 94.44 76 ARG A N 1
ATOM 629 C CA . ARG A 1 76 ? 2.759 -15.241 -2.999 1.00 94.44 76 ARG A CA 1
ATOM 630 C C . ARG A 1 76 ? 1.927 -14.096 -3.562 1.00 94.44 76 ARG A C 1
ATOM 632 O O . ARG A 1 76 ? 2.504 -13.117 -4.047 1.00 94.44 76 ARG A O 1
ATOM 639 N N . ALA A 1 77 ? 0.600 -14.168 -3.473 1.00 93.31 77 ALA A N 1
ATOM 640 C CA . ALA A 1 77 ? -0.292 -13.100 -3.917 1.00 93.31 77 ALA A CA 1
ATOM 641 C C . ALA A 1 77 ? -0.068 -11.802 -3.124 1.00 93.31 77 ALA A C 1
ATOM 643 O O . ALA A 1 77 ? -0.071 -10.706 -3.698 1.00 93.31 77 ALA A O 1
ATOM 644 N N . TYR A 1 78 ? 0.171 -11.905 -1.814 1.00 95.06 78 TYR A N 1
ATOM 645 C CA . TYR A 1 78 ? 0.576 -10.775 -0.981 1.00 95.06 78 TYR A CA 1
ATOM 646 C C . TYR A 1 78 ? 1.903 -10.161 -1.446 1.00 95.06 78 TYR A C 1
ATOM 648 O O . TYR A 1 78 ? 1.961 -8.964 -1.746 1.00 95.06 78 TYR A O 1
ATOM 656 N N . ARG A 1 79 ? 2.947 -10.983 -1.595 1.00 95.44 79 ARG A N 1
ATOM 657 C CA . ARG A 1 79 ? 4.281 -10.550 -2.031 1.00 95.44 79 ARG A CA 1
ATOM 658 C C . ARG A 1 79 ? 4.240 -9.837 -3.381 1.00 95.44 79 ARG A C 1
ATOM 660 O O . ARG A 1 79 ? 4.856 -8.782 -3.539 1.00 95.44 79 ARG A O 1
ATOM 667 N N . LEU A 1 80 ? 3.498 -10.377 -4.348 1.00 95.06 80 LEU A N 1
ATOM 668 C CA . LEU A 1 80 ? 3.369 -9.780 -5.679 1.00 95.06 80 LEU A CA 1
ATOM 669 C C . LEU A 1 80 ? 2.654 -8.422 -5.650 1.00 95.06 80 LEU A C 1
ATOM 671 O O . LEU A 1 80 ? 3.091 -7.509 -6.347 1.00 95.06 80 LEU A O 1
ATOM 675 N N . ASP A 1 81 ? 1.593 -8.252 -4.855 1.00 94.56 81 ASP A N 1
ATOM 676 C CA . ASP A 1 81 ? 0.897 -6.959 -4.720 1.00 94.56 81 ASP A CA 1
ATOM 677 C C . ASP A 1 81 ? 1.821 -5.873 -4.137 1.00 94.56 81 ASP A C 1
ATOM 679 O O . ASP A 1 81 ? 1.915 -4.763 -4.672 1.00 94.56 81 ASP A O 1
ATOM 683 N N . VAL A 1 82 ? 2.588 -6.212 -3.096 1.00 96.06 82 VAL A N 1
ATOM 684 C CA . VAL A 1 82 ? 3.547 -5.283 -2.478 1.00 96.06 82 VAL A CA 1
ATOM 685 C C . VAL A 1 82 ? 4.686 -4.937 -3.444 1.00 96.06 82 VAL A C 1
ATOM 687 O O . VAL A 1 82 ? 4.990 -3.755 -3.634 1.00 96.06 82 VAL A O 1
ATOM 690 N N . LYS A 1 83 ? 5.283 -5.930 -4.121 1.00 95.75 83 LYS A N 1
ATOM 691 C CA . LYS A 1 83 ? 6.343 -5.696 -5.121 1.00 95.75 83 LYS A CA 1
ATOM 692 C C . LYS A 1 83 ? 5.846 -4.848 -6.295 1.00 95.75 83 LYS A C 1
ATOM 694 O O . LYS A 1 83 ? 6.550 -3.931 -6.716 1.00 95.75 83 LYS A O 1
ATOM 699 N N . LYS A 1 84 ? 4.616 -5.065 -6.780 1.00 93.81 84 LYS A N 1
ATOM 700 C CA . LYS A 1 84 ? 3.990 -4.218 -7.816 1.00 93.81 84 LYS A CA 1
ATOM 701 C C . LYS A 1 84 ? 3.917 -2.755 -7.377 1.00 93.81 84 LYS A C 1
ATOM 703 O O . LYS A 1 84 ? 4.276 -1.870 -8.154 1.00 93.81 84 LYS A O 1
ATOM 708 N N . ARG A 1 85 ? 3.521 -2.483 -6.126 1.00 94.19 85 ARG A N 1
ATOM 709 C CA . ARG A 1 85 ? 3.535 -1.117 -5.575 1.00 94.19 85 ARG A CA 1
ATOM 710 C C . ARG A 1 85 ? 4.953 -0.550 -5.496 1.00 94.19 85 ARG A C 1
ATOM 712 O O . ARG A 1 85 ? 5.159 0.590 -5.907 1.00 94.19 85 ARG A O 1
ATOM 719 N N . LEU A 1 86 ? 5.914 -1.306 -4.963 1.00 94.25 86 LEU A N 1
ATOM 720 C CA . LEU A 1 86 ? 7.319 -0.882 -4.870 1.00 94.25 86 LEU A CA 1
ATOM 721 C C . LEU A 1 86 ? 7.933 -0.607 -6.250 1.00 94.25 86 LEU A C 1
ATOM 723 O O . LEU A 1 86 ? 8.825 0.231 -6.376 1.00 94.25 86 LEU A O 1
ATOM 727 N N . ASN A 1 87 ? 7.414 -1.251 -7.298 1.00 93.00 87 ASN A N 1
ATOM 728 C CA . ASN A 1 87 ? 7.842 -1.018 -8.670 1.00 93.00 87 ASN A CA 1
ATOM 729 C C . ASN A 1 87 ? 7.163 0.170 -9.365 1.00 93.00 87 ASN A C 1
ATOM 731 O O . ASN A 1 87 ? 7.617 0.605 -10.421 1.00 93.00 87 ASN A O 1
ATOM 735 N N . LEU A 1 88 ? 6.109 0.746 -8.785 1.00 90.69 88 LEU A N 1
ATOM 736 C CA . LEU A 1 88 ? 5.375 1.853 -9.399 1.00 90.69 88 LEU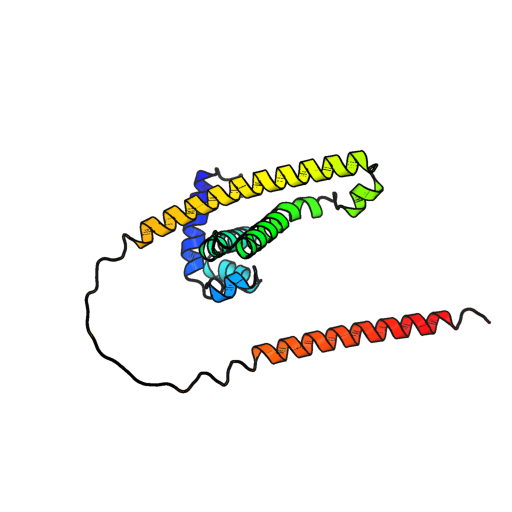 A CA 1
ATOM 737 C C . LEU A 1 88 ? 6.249 3.094 -9.696 1.00 90.69 88 LEU A C 1
ATOM 739 O O . LEU A 1 88 ? 6.091 3.660 -10.779 1.00 90.69 88 LEU A O 1
ATOM 743 N N . PRO A 1 89 ? 7.189 3.518 -8.823 1.00 88.38 89 PRO A N 1
ATOM 744 C CA . PRO A 1 89 ? 8.101 4.623 -9.131 1.00 88.38 89 PRO A CA 1
ATOM 745 C C . PRO A 1 89 ? 8.994 4.348 -10.345 1.00 88.38 89 PRO A C 1
ATOM 747 O O . PRO A 1 89 ? 9.225 5.250 -11.142 1.00 88.38 89 PRO A O 1
ATOM 750 N N . PHE A 1 90 ? 9.437 3.100 -10.527 1.00 86.62 90 PHE A N 1
ATOM 751 C CA . PHE A 1 90 ? 10.251 2.693 -11.675 1.00 86.62 90 PHE A CA 1
ATOM 752 C C . PHE A 1 90 ? 9.473 2.797 -12.993 1.00 86.62 90 PHE A C 1
ATOM 754 O O . PHE A 1 90 ? 10.001 3.264 -13.996 1.00 86.62 90 PHE A O 1
ATOM 761 N N . HIS A 1 91 ? 8.185 2.446 -12.983 1.00 83.31 91 HIS A N 1
ATOM 762 C CA . HIS A 1 91 ? 7.323 2.651 -14.149 1.00 83.31 91 HIS A CA 1
ATOM 763 C C . HIS A 1 91 ? 7.042 4.134 -14.434 1.00 83.31 91 HIS A C 1
ATOM 765 O O . HIS A 1 91 ? 6.878 4.509 -15.593 1.00 83.31 91 HIS A O 1
ATOM 771 N N . ARG A 1 92 ? 6.987 4.979 -13.395 1.00 83.88 92 ARG A N 1
ATOM 772 C CA . ARG A 1 92 ? 6.727 6.423 -13.528 1.00 83.88 92 ARG A CA 1
ATOM 773 C C . ARG A 1 92 ? 7.940 7.225 -13.987 1.00 83.88 92 ARG A C 1
ATOM 775 O O . ARG A 1 92 ? 7.755 8.213 -14.683 1.00 83.88 92 ARG A O 1
ATOM 782 N N . SER A 1 93 ? 9.157 6.803 -13.654 1.00 79.50 93 SER A N 1
ATOM 783 C CA . SER A 1 93 ? 10.400 7.510 -14.000 1.00 79.50 93 SER A CA 1
ATOM 784 C C . SER A 1 93 ? 10.813 7.391 -15.474 1.00 79.50 93 SER A C 1
ATOM 786 O O . SER A 1 93 ? 11.953 7.675 -15.826 1.00 79.50 93 SER A O 1
ATOM 788 N N . GLY A 1 94 ? 9.920 6.938 -16.358 1.00 67.06 94 GLY A N 1
ATOM 789 C CA . GLY A 1 94 ? 10.197 6.821 -17.790 1.00 67.06 94 GLY A CA 1
ATOM 790 C C . GLY A 1 94 ? 11.085 5.636 -18.178 1.00 67.06 94 GLY A C 1
ATOM 791 O O . GLY A 1 94 ? 11.192 5.350 -19.365 1.00 67.06 94 GLY A O 1
ATOM 792 N N . LYS A 1 95 ? 11.625 4.878 -17.215 1.00 68.44 95 LYS A N 1
ATOM 793 C CA . LYS A 1 95 ? 12.315 3.591 -17.427 1.00 68.44 95 LYS A CA 1
ATOM 794 C C . LYS A 1 95 ? 11.314 2.445 -17.607 1.00 68.44 95 LYS A C 1
ATOM 796 O O . LYS A 1 95 ? 11.449 1.374 -17.019 1.00 68.44 95 LYS A O 1
ATOM 801 N N . SER A 1 96 ? 10.246 2.685 -18.368 1.00 75.25 96 SER A N 1
ATOM 802 C CA . SER A 1 96 ? 9.259 1.644 -18.632 1.00 75.25 96 SER A CA 1
ATOM 803 C C . SER A 1 96 ? 9.895 0.539 -19.475 1.00 75.25 96 SER A C 1
ATOM 805 O O . SER A 1 96 ? 10.737 0.804 -20.332 1.00 75.25 96 SER A O 1
ATOM 807 N N . LEU A 1 97 ? 9.476 -0.705 -19.235 1.00 79.44 97 LEU A N 1
ATOM 808 C CA . LEU A 1 97 ? 9.992 -1.871 -19.951 1.00 79.44 97 LEU A CA 1
ATOM 809 C C . LEU A 1 97 ? 9.985 -1.687 -21.485 1.00 79.44 97 LEU A C 1
ATOM 811 O O . LEU A 1 97 ? 11.022 -1.940 -22.088 1.00 79.44 97 LEU A O 1
ATOM 815 N N . PRO A 1 98 ? 8.918 -1.143 -22.119 1.00 81.75 98 PRO A N 1
ATOM 816 C C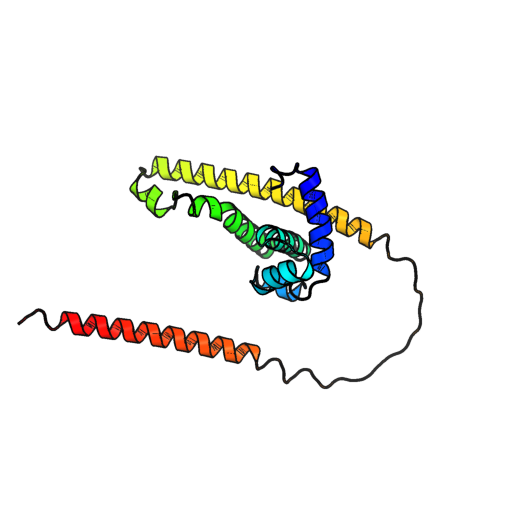A . PRO A 1 98 ? 8.924 -0.904 -23.563 1.00 81.75 98 PRO A CA 1
ATOM 817 C C . PRO A 1 98 ? 10.033 0.045 -24.025 1.00 81.75 98 PRO A C 1
ATOM 819 O O . PRO A 1 98 ? 10.654 -0.195 -25.051 1.00 81.75 98 PRO A O 1
ATOM 822 N N . LYS A 1 99 ? 10.321 1.105 -23.260 1.00 84.06 99 LYS A N 1
ATOM 823 C CA . LYS A 1 99 ? 11.385 2.059 -23.603 1.00 84.06 99 LYS A CA 1
ATOM 824 C C . LYS A 1 99 ? 12.766 1.426 -23.462 1.00 84.06 99 LYS A C 1
ATOM 826 O O . LYS A 1 99 ? 13.612 1.616 -24.324 1.00 84.06 99 LYS A O 1
ATOM 831 N N . LEU A 1 100 ? 12.977 0.629 -22.413 1.00 85.12 100 LEU A N 1
ATOM 832 C CA . LEU A 1 100 ? 14.236 -0.094 -22.217 1.00 85.12 100 LEU A CA 1
ATOM 833 C C . LEU A 1 100 ? 14.490 -1.111 -23.335 1.00 85.12 100 LEU A C 1
ATOM 835 O O . LEU A 1 100 ? 15.621 -1.200 -23.799 1.00 85.12 100 LEU A O 1
ATOM 839 N N . CYS A 1 101 ? 13.455 -1.816 -23.806 1.00 84.44 101 CYS A N 1
ATOM 840 C CA . CYS A 1 101 ? 13.578 -2.740 -24.937 1.00 84.44 101 CYS A CA 1
ATOM 841 C C . CYS A 1 101 ? 14.001 -2.048 -26.239 1.00 84.44 101 CYS A C 1
ATOM 843 O O . CYS A 1 101 ? 14.699 -2.655 -27.039 1.00 84.44 101 CYS A O 1
ATOM 845 N N . LEU A 1 102 ? 13.587 -0.795 -26.454 1.00 87.19 102 LEU A N 1
ATOM 846 C CA . LEU A 1 102 ? 13.961 -0.028 -27.647 1.00 87.19 102 LEU A CA 1
ATOM 847 C C . LEU A 1 102 ? 15.382 0.548 -27.562 1.00 87.19 102 LEU A C 1
ATOM 849 O O . LEU A 1 102 ? 16.012 0.773 -28.587 1.00 87.19 102 LEU A O 1
ATOM 853 N N . MET A 1 103 ? 15.876 0.817 -26.350 1.00 86.50 103 MET A N 1
ATOM 854 C CA . MET A 1 103 ? 17.150 1.514 -26.126 1.00 86.50 103 MET A CA 1
ATOM 855 C C . MET A 1 103 ? 18.330 0.581 -25.829 1.00 86.50 103 MET A C 1
ATOM 857 O O . MET A 1 103 ? 19.480 1.013 -25.894 1.00 86.50 103 MET A O 1
ATOM 861 N N . LEU A 1 104 ? 18.073 -0.667 -25.428 1.00 89.88 104 LEU A N 1
ATOM 862 C CA . LEU A 1 104 ? 19.097 -1.591 -24.941 1.00 89.88 104 LEU A CA 1
ATOM 863 C C . LEU A 1 104 ? 19.113 -2.889 -25.744 1.00 89.88 104 LEU A C 1
ATOM 865 O O . LEU A 1 104 ? 18.079 -3.496 -26.001 1.00 89.88 104 LEU A O 1
ATOM 869 N N . ASN A 1 105 ? 20.320 -3.382 -26.017 1.00 92.75 105 ASN A N 1
ATOM 870 C CA . ASN A 1 105 ? 20.511 -4.733 -26.538 1.00 92.75 105 ASN A CA 1
ATOM 871 C C . ASN A 1 105 ? 20.054 -5.792 -25.510 1.00 92.75 105 ASN A C 1
ATOM 873 O O . ASN A 1 105 ? 20.190 -5.554 -24.302 1.00 92.75 105 ASN A O 1
ATOM 877 N N . PRO A 1 106 ? 19.627 -6.995 -25.947 1.00 90.75 106 PRO A N 1
ATOM 878 C CA . PRO A 1 106 ? 19.024 -8.011 -25.075 1.00 90.75 106 PRO A CA 1
ATOM 879 C C . PRO A 1 106 ? 19.841 -8.356 -23.821 1.00 90.75 106 PRO A C 1
ATOM 881 O O . PRO A 1 106 ? 19.292 -8.410 -22.724 1.00 90.75 106 PRO A O 1
ATOM 884 N N . LYS A 1 107 ? 21.170 -8.496 -23.941 1.00 91.62 107 LYS A N 1
ATOM 885 C CA . LYS A 1 107 ? 22.057 -8.792 -22.796 1.00 91.62 107 LYS A CA 1
ATOM 886 C C . LYS A 1 107 ? 22.071 -7.675 -21.740 1.00 91.62 107 LYS A C 1
ATOM 888 O O . LYS A 1 107 ? 22.076 -7.949 -20.544 1.00 91.62 107 LYS A O 1
ATOM 893 N N . LYS A 1 108 ? 22.069 -6.406 -22.169 1.00 90.69 108 LYS A N 1
ATOM 894 C CA . LYS A 1 108 ? 22.027 -5.245 -21.257 1.00 90.69 108 LYS A CA 1
ATOM 895 C C . LYS A 1 108 ? 20.640 -5.078 -20.642 1.00 90.69 108 LYS A C 1
ATOM 897 O O . LYS A 1 108 ? 20.531 -4.730 -19.473 1.00 90.69 108 LYS A O 1
ATOM 902 N N . LEU A 1 109 ? 19.586 -5.337 -21.415 1.00 90.56 109 LEU A N 1
ATOM 903 C CA . LEU A 1 109 ? 18.219 -5.332 -20.904 1.00 90.56 109 LEU A CA 1
ATOM 904 C C . LEU A 1 109 ? 18.058 -6.366 -19.785 1.00 90.56 109 LEU A C 1
ATOM 906 O O . LEU A 1 109 ? 17.589 -6.016 -18.705 1.00 90.56 109 LEU A O 1
ATOM 910 N N . GLN A 1 110 ? 18.506 -7.601 -20.020 1.00 91.12 110 GLN A N 1
ATOM 911 C CA . GLN A 1 110 ? 18.435 -8.682 -19.041 1.00 91.12 110 GLN A CA 1
ATOM 912 C C . GLN A 1 110 ? 19.125 -8.303 -17.724 1.00 91.12 110 GLN A C 1
ATOM 914 O O . GLN A 1 110 ? 18.503 -8.377 -16.666 1.00 91.12 110 GLN A O 1
ATOM 919 N N . SER A 1 111 ? 20.357 -7.788 -17.781 1.00 92.62 111 SER A N 1
ATOM 920 C CA . SER A 1 111 ? 21.090 -7.400 -16.568 1.00 92.62 111 SER A CA 1
ATOM 921 C C . SER A 1 111 ? 20.436 -6.238 -15.808 1.00 92.62 111 SER A C 1
ATOM 923 O O . SER A 1 111 ? 20.441 -6.215 -14.576 1.00 92.62 111 SER A O 1
ATOM 925 N N . VAL A 1 112 ? 19.820 -5.277 -16.511 1.00 90.56 112 VAL A N 1
ATOM 926 C CA . VAL A 1 112 ? 19.042 -4.196 -15.880 1.00 90.56 112 VAL A CA 1
ATOM 927 C C . VAL A 1 112 ? 17.812 -4.752 -15.160 1.00 90.56 112 VAL A C 1
ATOM 929 O O . VAL A 1 112 ? 17.512 -4.319 -14.043 1.00 90.56 112 VAL A O 1
ATOM 932 N N . LEU A 1 113 ? 17.106 -5.706 -15.770 1.00 90.25 113 LEU A N 1
ATOM 933 C CA . LEU A 1 113 ? 15.929 -6.334 -15.171 1.00 90.25 113 LEU A CA 1
ATOM 934 C C . LEU A 1 113 ? 16.298 -7.186 -13.958 1.00 90.25 113 LEU A C 1
ATOM 936 O O . LEU A 1 113 ? 15.666 -7.040 -12.916 1.00 90.25 113 LEU A O 1
ATOM 940 N N . GLU A 1 114 ? 17.351 -7.995 -14.046 1.00 92.62 114 GLU A N 1
ATOM 941 C CA . GLU A 1 114 ? 17.856 -8.805 -12.931 1.00 92.62 114 GLU A CA 1
ATOM 942 C C . GLU A 1 114 ? 18.229 -7.945 -11.724 1.00 92.62 114 GLU A C 1
ATOM 944 O O . GLU A 1 114 ? 17.731 -8.175 -10.620 1.00 92.62 114 GLU A O 1
ATOM 949 N N . ARG A 1 115 ? 19.011 -6.876 -11.938 1.00 92.00 115 ARG A N 1
ATOM 950 C CA . ARG A 1 115 ? 19.330 -5.903 -10.880 1.00 92.00 115 ARG A CA 1
ATOM 951 C C . ARG A 1 115 ? 18.067 -5.295 -10.281 1.00 92.00 115 ARG A C 1
ATOM 953 O O . ARG A 1 115 ? 17.983 -5.096 -9.069 1.00 92.00 115 ARG A O 1
ATOM 960 N N . ARG A 1 116 ? 17.063 -5.002 -11.114 1.00 91.94 116 ARG A N 1
ATOM 961 C CA . ARG A 1 116 ? 15.799 -4.435 -10.642 1.00 91.94 116 ARG A CA 1
ATOM 962 C C . ARG A 1 116 ? 15.001 -5.427 -9.798 1.00 91.94 116 ARG A C 1
ATOM 964 O O . ARG A 1 116 ? 14.447 -5.012 -8.780 1.00 91.94 116 ARG A O 1
ATOM 971 N N . TYR A 1 117 ? 14.938 -6.693 -10.200 1.00 92.62 117 TYR A N 1
ATOM 972 C CA . TYR A 1 117 ? 14.275 -7.743 -9.430 1.00 92.62 117 TYR A CA 1
ATOM 973 C C . TYR A 1 117 ? 14.969 -7.960 -8.087 1.00 92.62 117 TYR A C 1
ATOM 975 O O . TYR A 1 117 ? 14.297 -7.916 -7.061 1.00 92.62 117 TYR A O 1
ATOM 983 N N . LEU A 1 118 ? 16.302 -8.052 -8.066 1.00 95.12 118 LEU A N 1
ATOM 984 C CA . LEU A 1 118 ? 17.073 -8.160 -6.826 1.00 95.12 118 LEU A CA 1
ATOM 985 C C . LEU A 1 118 ? 16.790 -6.986 -5.875 1.00 95.12 118 LEU A C 1
ATOM 987 O O . LEU A 1 118 ? 16.518 -7.180 -4.691 1.00 95.12 118 LEU A O 1
ATOM 991 N N . HIS A 1 119 ? 16.772 -5.760 -6.403 1.00 94.25 119 HIS A N 1
ATOM 992 C CA . HIS A 1 119 ? 16.456 -4.567 -5.615 1.00 94.25 119 HIS A CA 1
ATOM 993 C C . HIS A 1 119 ? 15.035 -4.612 -5.035 1.00 94.25 119 HIS A C 1
ATOM 995 O O . HIS A 1 119 ? 14.823 -4.249 -3.878 1.00 94.25 119 HIS A O 1
ATOM 1001 N N . LEU A 1 120 ? 14.042 -5.042 -5.823 1.00 95.44 120 LEU A N 1
ATOM 1002 C CA . LEU A 1 120 ? 12.662 -5.198 -5.346 1.00 95.44 120 LEU A CA 1
ATOM 1003 C C . LEU A 1 120 ? 12.553 -6.247 -4.239 1.00 95.44 120 LEU A C 1
ATOM 1005 O O . LEU A 1 120 ? 11.741 -6.078 -3.329 1.00 95.44 120 LEU A O 1
ATOM 1009 N N . ASP A 1 121 ? 13.356 -7.303 -4.311 1.00 96.00 121 ASP A N 1
ATOM 1010 C CA . ASP A 1 121 ? 13.385 -8.375 -3.323 1.00 96.00 121 ASP A CA 1
ATOM 1011 C C . ASP A 1 121 ? 13.974 -7.886 -1.999 1.00 96.00 121 ASP A C 1
ATOM 1013 O O . ASP A 1 121 ? 13.337 -8.061 -0.960 1.00 96.00 121 ASP A O 1
ATOM 1017 N N . ILE A 1 122 ? 15.089 -7.151 -2.044 1.00 96.69 122 ILE A N 1
ATOM 1018 C CA . ILE A 1 122 ? 15.678 -6.497 -0.865 1.00 96.69 122 ILE A CA 1
ATOM 1019 C C . ILE A 1 122 ? 14.680 -5.512 -0.238 1.00 96.69 122 ILE A C 1
ATOM 1021 O O . ILE A 1 122 ? 14.407 -5.575 0.962 1.00 96.69 122 ILE A O 1
ATOM 1025 N N . GLN A 1 123 ? 14.064 -4.640 -1.045 1.00 95.50 123 GLN A N 1
ATOM 1026 C CA . GLN A 1 123 ? 13.071 -3.677 -0.551 1.00 95.50 123 GLN A CA 1
ATOM 1027 C C . GLN A 1 123 ? 11.849 -4.357 0.065 1.00 95.50 123 GLN A C 1
ATOM 1029 O O . GLN A 1 123 ? 11.331 -3.891 1.081 1.00 95.50 123 GLN A O 1
ATOM 1034 N N . PHE A 1 124 ? 11.368 -5.439 -0.551 1.00 96.81 124 PHE A N 1
ATOM 1035 C CA . PHE A 1 124 ? 10.270 -6.222 -0.003 1.00 96.81 124 PHE A CA 1
ATOM 1036 C C . PHE A 1 124 ? 10.659 -6.832 1.344 1.00 96.81 124 PHE A C 1
ATOM 1038 O O . PHE A 1 124 ? 9.882 -6.713 2.286 1.00 96.81 124 PHE A O 1
ATOM 1045 N N . GLN A 1 125 ? 11.850 -7.421 1.457 1.00 96.88 125 GLN A N 1
ATOM 1046 C CA . GLN A 1 125 ? 12.293 -8.088 2.678 1.00 96.88 125 GLN A CA 1
ATOM 1047 C C . GLN A 1 125 ? 12.450 -7.109 3.846 1.00 96.88 125 GLN A C 1
ATOM 1049 O O . GLN A 1 125 ? 11.899 -7.339 4.921 1.00 96.88 125 GLN A O 1
ATOM 1054 N N . MET A 1 126 ? 13.101 -5.962 3.621 1.00 94.69 126 MET A N 1
ATOM 1055 C CA . MET A 1 126 ? 13.212 -4.904 4.635 1.00 94.69 126 MET A CA 1
ATOM 1056 C C . MET A 1 126 ? 11.836 -4.401 5.088 1.00 94.69 126 MET A C 1
ATOM 1058 O O . MET A 1 126 ? 11.582 -4.173 6.273 1.00 94.69 126 MET A O 1
ATOM 1062 N N . LEU A 1 127 ? 10.916 -4.220 4.139 1.00 95.50 127 LEU A N 1
ATOM 1063 C CA . LEU A 1 127 ? 9.558 -3.780 4.432 1.00 95.50 127 LEU A CA 1
ATOM 1064 C C . LEU A 1 127 ? 8.778 -4.832 5.231 1.00 95.50 127 LEU A C 1
ATOM 1066 O O . LEU A 1 127 ? 8.073 -4.489 6.180 1.00 95.50 127 LEU A O 1
ATOM 1070 N N . TYR A 1 128 ? 8.914 -6.098 4.845 1.00 95.75 128 TYR A N 1
ATOM 1071 C CA . TYR A 1 128 ? 8.268 -7.240 5.472 1.00 95.75 128 TYR A CA 1
ATOM 1072 C C . TYR A 1 128 ? 8.700 -7.406 6.931 1.00 95.75 128 TYR A C 1
ATOM 1074 O O . TYR A 1 128 ? 7.841 -7.514 7.808 1.00 95.75 128 TYR A O 1
ATOM 1082 N N . GLU A 1 129 ? 10.001 -7.326 7.218 1.00 95.81 129 GLU A N 1
ATOM 1083 C CA . GLU A 1 129 ? 10.502 -7.398 8.595 1.00 95.81 129 GLU A CA 1
ATOM 1084 C C . GLU A 1 129 ? 10.007 -6.221 9.443 1.00 95.81 129 GLU A C 1
ATOM 1086 O O . GLU A 1 129 ? 9.530 -6.405 10.566 1.00 95.81 129 GLU A O 1
ATOM 1091 N N . ASN A 1 130 ? 9.982 -5.012 8.878 1.00 95.06 130 ASN A N 1
ATOM 1092 C CA . ASN A 1 130 ? 9.393 -3.859 9.556 1.00 95.06 130 ASN A CA 1
ATOM 1093 C C . ASN A 1 130 ? 7.908 -4.070 9.891 1.00 95.06 130 ASN A C 1
ATOM 1095 O O . ASN A 1 130 ? 7.467 -3.749 10.998 1.00 95.06 130 ASN A O 1
ATOM 1099 N N . TYR A 1 131 ? 7.131 -4.649 8.973 1.00 96.25 131 TYR A N 1
ATOM 1100 C CA . TYR A 1 131 ? 5.724 -4.967 9.220 1.00 96.25 131 TYR A CA 1
ATOM 1101 C C . TYR A 1 131 ? 5.551 -6.040 10.291 1.00 96.25 131 TYR A C 1
ATOM 1103 O O . TYR A 1 131 ? 4.691 -5.885 11.161 1.00 96.25 131 TYR A O 1
ATOM 1111 N N . LYS A 1 132 ? 6.385 -7.086 10.293 1.00 95.50 132 LYS A N 1
ATOM 1112 C CA . LYS A 1 132 ? 6.376 -8.112 11.346 1.00 95.50 132 LYS A CA 1
ATOM 1113 C C . LYS A 1 132 ? 6.578 -7.499 12.724 1.00 95.50 132 LYS A C 1
ATOM 1115 O O . LYS A 1 132 ? 5.829 -7.824 13.639 1.00 95.50 132 LYS A O 1
ATOM 1120 N N . LEU A 1 133 ? 7.507 -6.559 12.872 1.00 95.19 133 LEU A N 1
ATOM 1121 C CA . LEU A 1 133 ? 7.751 -5.887 14.152 1.00 95.19 133 LEU A CA 1
ATOM 1122 C C . LEU A 1 133 ? 6.554 -5.047 14.618 1.00 95.19 133 LEU A C 1
ATOM 1124 O O . LEU A 1 133 ? 6.194 -5.082 15.801 1.00 95.19 133 LEU A O 1
ATOM 1128 N N . VAL A 1 134 ? 5.888 -4.345 13.696 1.00 95.94 134 VAL A N 1
ATOM 1129 C CA . VAL A 1 134 ? 4.638 -3.624 13.991 1.00 95.94 134 VAL A CA 1
ATOM 1130 C C . VAL A 1 134 ? 3.546 -4.600 14.447 1.00 95.94 134 VAL A C 1
ATOM 1132 O O . VAL A 1 134 ? 2.892 -4.359 15.465 1.00 95.94 134 VAL A O 1
ATOM 1135 N N . LEU A 1 135 ? 3.379 -5.730 13.754 1.00 95.31 135 LEU A N 1
ATOM 1136 C CA . LEU A 1 135 ? 2.406 -6.765 14.115 1.00 95.31 135 LEU A CA 1
ATOM 1137 C C . LEU A 1 135 ? 2.719 -7.420 15.465 1.00 95.31 135 LEU A C 1
ATOM 1139 O O . LEU A 1 135 ? 1.809 -7.599 16.274 1.00 95.31 135 LEU A O 1
ATOM 1143 N N . SER A 1 136 ? 3.985 -7.717 15.754 1.00 95.06 136 SER A N 1
ATOM 1144 C CA . SER A 1 136 ? 4.424 -8.242 17.051 1.00 95.06 136 SER A CA 1
ATOM 1145 C C . SER A 1 136 ? 4.112 -7.266 18.186 1.00 95.06 136 SER A C 1
ATOM 1147 O O . SER A 1 136 ? 3.623 -7.663 19.244 1.00 95.06 136 SER A O 1
ATOM 1149 N N . ARG A 1 137 ? 4.315 -5.960 17.970 1.00 94.25 137 ARG A N 1
ATOM 1150 C CA . ARG A 1 137 ? 3.928 -4.920 18.937 1.00 94.25 137 ARG A CA 1
ATOM 1151 C C . ARG A 1 137 ? 2.410 -4.834 19.124 1.00 94.25 137 ARG A C 1
ATOM 1153 O O . ARG A 1 137 ? 1.963 -4.648 20.253 1.00 94.25 137 ARG A O 1
ATOM 1160 N N . LEU A 1 138 ? 1.624 -4.992 18.056 1.00 92.81 138 LEU A N 1
ATOM 1161 C CA . LEU A 1 138 ? 0.160 -5.036 18.143 1.00 92.81 138 LEU A CA 1
ATOM 1162 C C . LEU A 1 138 ? -0.325 -6.249 18.943 1.00 92.81 138 LEU A C 1
ATOM 1164 O O . LEU A 1 138 ? -1.189 -6.081 19.796 1.00 92.81 138 LEU A O 1
ATOM 1168 N N . LYS A 1 139 ? 0.252 -7.438 18.727 1.00 90.88 139 LYS A N 1
ATOM 1169 C CA . LYS A 1 139 ? -0.103 -8.659 19.471 1.00 90.88 139 LYS A CA 1
ATOM 1170 C C . LYS A 1 139 ? 0.146 -8.510 20.979 1.00 90.88 139 LYS A C 1
ATOM 1172 O O . LYS A 1 139 ? -0.765 -8.765 21.758 1.00 90.88 139 LYS A O 1
ATOM 1177 N N . ARG A 1 140 ? 1.320 -8.003 21.382 1.00 88.19 140 ARG A N 1
ATOM 1178 C CA . ARG A 1 140 ? 1.698 -7.830 22.805 1.00 88.19 140 ARG A CA 1
ATOM 1179 C C . ARG A 1 140 ? 0.764 -6.923 23.609 1.00 88.19 140 ARG A C 1
ATOM 1181 O O . ARG A 1 140 ? 0.599 -7.128 24.802 1.00 88.19 140 ARG A O 1
ATOM 1188 N N . LYS A 1 141 ? 0.182 -5.894 22.986 1.00 71.75 141 LYS A N 1
ATOM 1189 C CA . LYS A 1 141 ? -0.726 -4.971 23.691 1.00 71.75 141 LYS A CA 1
ATOM 1190 C C . LYS A 1 141 ? -2.173 -5.452 23.740 1.00 71.75 141 LYS A C 1
ATOM 1192 O O . LYS A 1 141 ? -2.928 -4.960 24.566 1.00 71.75 141 LYS A O 1
ATOM 1197 N N . VAL A 1 142 ? -2.567 -6.386 22.872 1.00 62.78 142 VAL A N 1
ATOM 1198 C CA . VAL A 1 142 ? -3.902 -7.000 22.946 1.00 62.78 142 VAL A CA 1
ATOM 1199 C C . VAL A 1 142 ? -3.994 -7.908 24.178 1.00 62.78 142 VAL A C 1
ATOM 1201 O O . VAL A 1 142 ? -5.009 -7.878 24.866 1.00 62.78 142 VAL A O 1
ATOM 1204 N N . SER A 1 143 ? -2.916 -8.622 24.520 1.00 55.34 143 SER A N 1
ATOM 1205 C CA . SER A 1 143 ? -2.851 -9.493 25.704 1.00 55.34 143 SER A CA 1
ATOM 1206 C C . SER A 1 143 ? -2.813 -8.753 27.046 1.00 55.34 143 SER A C 1
ATOM 1208 O O . SER A 1 143 ? -3.140 -9.347 28.062 1.00 55.34 143 SER A O 1
ATOM 1210 N N . SER A 1 144 ? -2.451 -7.465 27.082 1.00 48.22 144 SER A N 1
ATOM 1211 C CA . SER A 1 144 ? -2.405 -6.671 28.325 1.00 48.22 144 SER A CA 1
ATOM 1212 C C . SER A 1 144 ? -3.696 -5.896 28.620 1.00 48.22 144 SER A C 1
ATOM 1214 O O . SER A 1 144 ? -3.730 -5.110 29.558 1.00 48.22 144 SER A O 1
ATOM 1216 N N . SER A 1 145 ? -4.733 -6.041 27.789 1.00 45.06 145 SER A N 1
ATOM 1217 C CA . SER A 1 145 ? -6.022 -5.340 27.946 1.00 45.06 145 SER A CA 1
ATOM 1218 C C . SER A 1 145 ? -7.194 -6.262 28.298 1.00 45.06 145 SER A C 1
ATOM 1220 O O . SER A 1 145 ? -8.331 -5.806 28.348 1.00 45.06 145 SER A O 1
ATOM 1222 N N . SER A 1 146 ? -6.935 -7.549 28.537 1.00 38.72 146 SER A N 1
ATOM 1223 C CA . SER A 1 146 ? -7.948 -8.552 28.878 1.00 38.72 146 SER A CA 1
ATOM 1224 C C . SER A 1 146 ? -7.844 -8.989 30.341 1.00 38.72 146 SER A C 1
ATOM 1226 O O . SER A 1 146 ? -7.583 -10.150 30.625 1.00 38.72 146 SER A O 1
ATOM 1228 N N . THR A 1 147 ? -8.063 -8.060 31.267 1.00 35.56 147 THR A N 1
ATOM 1229 C CA . THR A 1 147 ? -8.521 -8.365 32.631 1.00 35.56 147 THR A CA 1
ATOM 1230 C C . THR A 1 147 ? -9.477 -7.257 33.039 1.00 35.56 147 THR A C 1
ATOM 1232 O O . THR A 1 147 ? -9.024 -6.186 33.427 1.00 35.56 147 THR A O 1
ATOM 1235 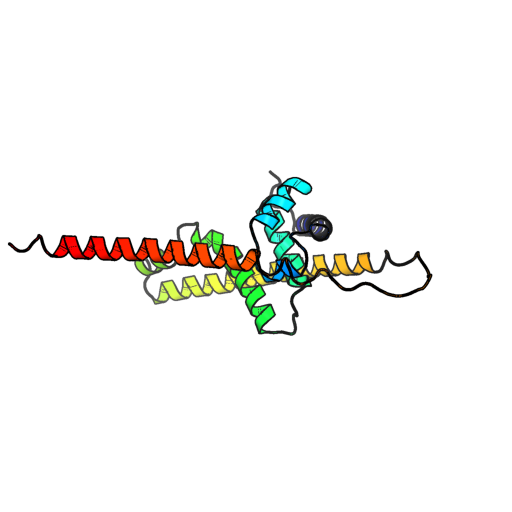N N . LEU A 1 148 ? -10.775 -7.504 32.833 1.00 36.81 148 LEU A N 1
ATOM 1236 C CA . LEU A 1 148 ? -11.939 -7.014 33.592 1.00 36.81 148 LEU A CA 1
ATOM 1237 C C . LEU A 1 148 ? -13.196 -7.158 32.720 1.00 36.81 148 LEU A C 1
ATOM 1239 O O . LEU A 1 148 ? -13.533 -6.285 31.923 1.00 36.81 148 LEU A O 1
ATOM 1243 N N . SER A 1 149 ? -13.851 -8.312 32.835 1.00 33.69 149 SER A N 1
ATOM 1244 C CA . SER A 1 149 ? -15.310 -8.453 32.995 1.00 33.69 149 SER A CA 1
ATOM 1245 C C . SER A 1 149 ? -15.682 -9.933 32.908 1.00 33.69 149 SER A C 1
ATOM 1247 O O . SER A 1 149 ? -15.636 -10.563 31.853 1.00 33.69 149 SER A O 1
ATOM 1249 N N . SER A 1 150 ? -16.016 -10.487 34.067 1.00 36.12 150 SER A N 1
ATOM 1250 C CA . SER A 1 150 ? -16.641 -11.788 34.250 1.00 36.12 150 SER A CA 1
ATOM 1251 C C . SER A 1 150 ? -18.155 -11.691 34.013 1.00 36.12 150 SER A C 1
ATOM 1253 O O . SER A 1 150 ? -18.818 -10.795 34.522 1.00 36.12 150 SER A O 1
ATOM 1255 N N . SER A 1 151 ? -18.648 -12.660 33.237 1.00 33.84 151 SER A N 1
ATOM 1256 C CA . SER A 1 151 ? -19.920 -13.397 33.350 1.00 33.84 151 SER A CA 1
ATOM 1257 C C . SER A 1 151 ? -21.247 -12.671 33.629 1.00 33.84 151 SER A C 1
ATOM 1259 O O . SER A 1 151 ? -21.503 -12.202 34.734 1.00 33.84 151 SER A O 1
ATOM 1261 N N . SER A 1 152 ? -22.205 -12.848 32.713 1.00 31.91 152 SER A N 1
ATOM 1262 C CA . SER A 1 152 ? -23.458 -13.573 33.009 1.00 31.91 152 SER A CA 1
ATOM 1263 C C . SER A 1 152 ? -24.194 -13.977 31.722 1.00 31.91 152 SER A C 1
ATOM 1265 O O . SER A 1 152 ? -24.080 -13.354 30.671 1.00 31.91 152 SER A O 1
ATOM 1267 N N . SER A 1 153 ? -24.860 -15.119 31.828 1.00 32.34 153 SER A N 1
ATOM 1268 C CA . SER A 1 153 ? -25.458 -15.999 30.823 1.00 32.34 153 SER A CA 1
ATOM 1269 C C . SER A 1 153 ? -26.857 -15.595 30.343 1.00 32.34 153 SER A C 1
ATOM 1271 O O . SER A 1 153 ? -27.658 -15.143 31.153 1.00 32.34 153 SER A O 1
ATOM 1273 N N . SER A 1 154 ? -27.194 -15.905 29.081 1.00 32.34 154 SER A N 1
ATOM 1274 C CA . SER A 1 154 ? -28.326 -16.769 28.644 1.00 32.34 154 SER A CA 1
ATOM 1275 C C . SER A 1 154 ? -28.777 -16.486 27.190 1.00 32.34 154 SER A C 1
ATOM 1277 O O . SER A 1 154 ? -28.691 -15.371 26.687 1.00 32.34 154 SER A O 1
ATOM 1279 N N . SER A 1 155 ? -29.160 -17.564 26.502 1.00 31.45 155 SER A N 1
ATOM 1280 C CA . SER A 1 155 ? -29.483 -17.756 25.068 1.00 31.45 155 SER A CA 1
ATOM 1281 C C . SER A 1 155 ? -30.975 -17.444 24.743 1.00 31.45 155 SER A C 1
ATOM 1283 O O . SER A 1 155 ? -31.685 -17.034 25.653 1.00 31.45 155 SER A O 1
ATOM 1285 N N . PRO A 1 156 ? -31.570 -17.873 23.598 1.00 46.72 156 PRO A N 1
ATOM 1286 C CA . PRO A 1 156 ? -31.346 -17.593 22.164 1.00 46.72 156 PRO A CA 1
ATOM 1287 C C . PRO A 1 156 ? -32.645 -17.075 21.453 1.00 46.72 156 PRO A C 1
ATOM 1289 O O . PRO A 1 156 ? -33.665 -16.917 22.105 1.00 46.72 156 PRO A O 1
ATOM 1292 N N . LEU A 1 157 ? -32.617 -16.920 20.109 1.00 29.33 157 LEU A N 1
ATOM 1293 C CA . LEU A 1 157 ? -33.656 -16.450 19.135 1.00 29.33 157 LEU A CA 1
ATOM 1294 C C . LEU A 1 157 ? -33.319 -15.029 18.636 1.00 29.33 157 LEU A C 1
ATOM 1296 O O . LEU A 1 157 ? -33.109 -14.120 19.417 1.00 29.33 157 LEU A O 1
ATOM 1300 N N . GLU A 1 158 ? -33.099 -14.757 17.349 1.00 30.89 158 GLU A N 1
ATOM 1301 C CA . GLU A 1 158 ? -34.098 -14.834 16.288 1.00 30.89 158 GLU A CA 1
ATOM 1302 C C . GLU A 1 158 ? -33.404 -14.754 14.910 1.00 30.89 158 GLU A C 1
ATOM 1304 O O . GLU A 1 158 ? -32.482 -13.966 14.669 1.00 30.89 158 GLU A O 1
ATOM 1309 N N . SER A 1 159 ? -33.847 -15.590 13.978 1.00 34.78 159 SER A N 1
ATOM 1310 C CA . SER A 1 159 ? -33.317 -15.712 12.625 1.00 34.78 159 SER A CA 1
ATOM 1311 C C . SER A 1 159 ? -34.377 -15.267 11.622 1.00 34.78 159 SER A C 1
ATOM 1313 O O . SER A 1 159 ? -35.345 -15.985 11.462 1.00 34.78 159 SER A O 1
ATOM 1315 N N . ALA A 1 160 ? -34.206 -14.130 10.919 1.00 41.12 160 ALA A N 1
ATOM 1316 C CA . ALA A 1 160 ? -34.961 -13.836 9.677 1.00 41.12 160 ALA A CA 1
ATOM 1317 C C . ALA A 1 160 ? -34.613 -12.512 8.941 1.00 41.12 160 ALA A C 1
ATOM 1319 O O . ALA A 1 160 ? -35.517 -11.838 8.469 1.00 41.12 160 ALA A O 1
ATOM 1320 N N . LYS A 1 161 ? -33.351 -12.086 8.730 1.00 37.78 161 LYS A N 1
ATOM 1321 C CA . LYS A 1 161 ? -33.071 -10.942 7.799 1.00 37.78 161 LYS A CA 1
ATOM 1322 C C . LYS A 1 161 ? -31.812 -11.102 6.926 1.00 37.78 161 LYS A C 1
ATOM 1324 O O . LYS A 1 161 ? -31.091 -10.142 6.669 1.00 37.78 161 LYS A O 1
ATOM 1329 N N . LYS A 1 162 ? -31.533 -12.309 6.405 1.00 42.59 162 LYS A N 1
ATOM 1330 C CA . LYS A 1 162 ? -30.316 -12.614 5.604 1.00 42.59 162 LYS A CA 1
ATOM 1331 C C . LYS A 1 162 ? -30.572 -13.043 4.147 1.00 42.59 162 LYS A C 1
ATOM 1333 O O . LYS A 1 162 ? -29.797 -13.815 3.592 1.00 42.59 162 LYS A O 1
ATOM 1338 N N . LYS A 1 163 ? -31.619 -12.530 3.480 1.00 40.62 163 LYS A N 1
ATOM 1339 C CA . LYS A 1 163 ? -31.868 -12.874 2.056 1.00 40.62 163 LYS A CA 1
ATOM 1340 C C . LYS A 1 163 ? -32.103 -11.710 1.083 1.00 40.62 163 LYS A C 1
ATOM 1342 O O . LYS A 1 163 ? -32.042 -11.937 -0.120 1.00 40.62 163 LYS A O 1
ATOM 1347 N N . LYS A 1 164 ? -32.251 -10.454 1.538 1.00 38.97 164 LYS A N 1
ATOM 1348 C CA . LYS A 1 164 ? -32.613 -9.328 0.638 1.00 38.97 164 LYS A CA 1
ATOM 1349 C C . LYS A 1 164 ? -31.481 -8.358 0.247 1.00 38.97 164 LYS A C 1
ATOM 1351 O O . LYS A 1 164 ? -31.635 -7.628 -0.721 1.00 38.97 164 LYS A O 1
ATOM 1356 N N . ARG A 1 165 ? -30.307 -8.382 0.900 1.00 41.97 165 ARG A N 1
ATOM 1357 C CA . ARG A 1 165 ? -29.176 -7.471 0.561 1.00 41.97 165 ARG A CA 1
ATOM 1358 C C . ARG A 1 165 ? -28.078 -8.086 -0.316 1.00 41.97 165 ARG A C 1
ATOM 1360 O O . ARG A 1 165 ? -27.257 -7.355 -0.857 1.00 41.97 165 ARG A O 1
ATOM 1367 N N . ARG A 1 166 ? -28.099 -9.408 -0.532 1.00 41.03 166 ARG A N 1
ATOM 1368 C CA . ARG A 1 166 ? -27.139 -10.121 -1.401 1.00 41.03 166 ARG A CA 1
ATOM 1369 C C . ARG A 1 166 ? -27.384 -9.939 -2.906 1.00 41.03 166 ARG A C 1
ATOM 1371 O O . ARG A 1 166 ? -26.483 -10.224 -3.681 1.00 41.03 166 ARG A O 1
ATOM 1378 N N . LYS A 1 167 ? -28.555 -9.444 -3.326 1.00 40.59 167 LYS A N 1
ATOM 1379 C CA . LYS A 1 167 ? -28.879 -9.253 -4.754 1.00 40.59 167 LYS A CA 1
ATOM 1380 C C . LYS A 1 167 ? -28.547 -7.861 -5.313 1.00 40.59 167 LYS A C 1
ATOM 1382 O O . LYS A 1 167 ? -28.532 -7.714 -6.526 1.00 40.59 167 LYS A O 1
ATOM 1387 N N . LYS A 1 168 ? -28.258 -6.849 -4.478 1.00 39.44 168 LYS A N 1
ATOM 1388 C CA . LYS A 1 168 ? -28.086 -5.466 -4.973 1.00 39.44 168 LYS A CA 1
ATOM 1389 C C . LYS A 1 168 ? -26.653 -5.140 -5.426 1.00 39.44 168 LYS A C 1
ATOM 1391 O O . LYS A 1 168 ? -26.486 -4.496 -6.449 1.00 39.44 168 LYS A O 1
ATOM 1396 N N . CYS A 1 169 ? -25.621 -5.677 -4.765 1.00 38.19 169 CYS A N 1
ATOM 1397 C CA . CYS A 1 169 ? -24.226 -5.442 -5.183 1.00 38.19 169 CYS A CA 1
ATOM 1398 C C . CYS A 1 169 ? -23.793 -6.230 -6.432 1.00 38.19 169 CYS A C 1
ATOM 1400 O O . CYS A 1 169 ? -22.823 -5.850 -7.080 1.00 38.19 169 CYS A O 1
ATOM 1402 N N . THR A 1 170 ? -24.473 -7.327 -6.777 1.00 44.50 170 THR A N 1
ATOM 1403 C CA . THR A 1 170 ? -24.108 -8.158 -7.938 1.00 44.50 170 THR A CA 1
ATOM 1404 C C . THR A 1 170 ? -24.785 -7.712 -9.238 1.00 44.50 170 THR A C 1
ATOM 1406 O O . THR A 1 170 ? -24.286 -8.043 -10.312 1.00 44.50 170 THR A O 1
ATOM 1409 N N . ALA A 1 171 ? -25.872 -6.932 -9.164 1.00 44.25 171 ALA A N 1
ATOM 1410 C CA . ALA A 1 171 ? -26.565 -6.379 -10.331 1.00 44.25 171 ALA A CA 1
ATOM 1411 C C . ALA A 1 171 ? -25.827 -5.161 -10.924 1.00 44.25 171 ALA A C 1
ATOM 1413 O O . ALA A 1 171 ? -25.529 -5.152 -12.118 1.00 44.25 171 ALA A O 1
ATOM 1414 N N . GLU A 1 172 ? -25.395 -4.210 -10.088 1.00 45.62 17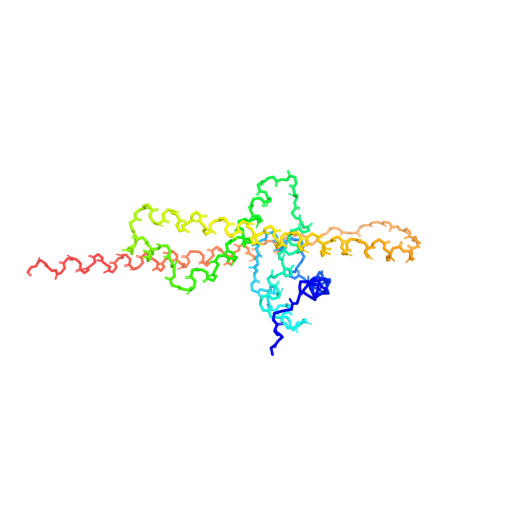2 GLU A N 1
ATOM 1415 C CA . GLU A 1 172 ? -24.685 -2.999 -10.550 1.00 45.62 172 GLU A CA 1
ATOM 1416 C C . GLU A 1 172 ? -23.315 -3.309 -11.189 1.00 45.62 172 GLU A C 1
ATOM 1418 O O . GLU A 1 172 ? -22.836 -2.578 -12.059 1.00 45.62 172 GLU A O 1
ATOM 1423 N N . GLN A 1 173 ? -22.690 -4.435 -10.820 1.00 47.06 173 GLN A N 1
ATOM 1424 C CA . GLN A 1 173 ? -21.429 -4.892 -11.419 1.00 47.06 173 GLN A CA 1
ATOM 1425 C C . GLN A 1 173 ? -21.602 -5.655 -12.745 1.00 47.06 173 GLN A C 1
ATOM 1427 O O . GLN A 1 173 ? -20.636 -5.759 -13.506 1.00 47.06 173 GLN A O 1
ATOM 1432 N N . LYS A 1 174 ? -22.799 -6.180 -13.056 1.00 47.31 174 LYS A N 1
ATOM 1433 C CA . LYS A 1 174 ? -23.080 -6.824 -14.355 1.00 47.31 174 LYS A CA 1
ATOM 1434 C C . LYS A 1 174 ? -23.463 -5.803 -15.430 1.00 47.31 174 LYS A C 1
ATOM 1436 O O . LYS A 1 174 ? -22.974 -5.915 -16.554 1.00 47.31 174 LYS A O 1
ATOM 1441 N N . GLU A 1 175 ? -24.230 -4.768 -15.087 1.00 48.44 175 GLU A N 1
ATOM 1442 C CA . GLU A 1 175 ? -24.628 -3.720 -16.045 1.00 48.44 175 GLU A CA 1
ATOM 1443 C C . GLU A 1 175 ? -23.441 -2.869 -16.518 1.00 48.44 175 GLU A C 1
ATOM 1445 O O . GLU A 1 175 ? -23.309 -2.561 -17.704 1.00 48.44 175 GLU A O 1
ATOM 1450 N N . SER A 1 176 ? -22.490 -2.580 -15.627 1.00 52.59 176 SER A N 1
ATOM 1451 C CA . SER A 1 176 ? -21.285 -1.819 -15.978 1.00 52.59 176 SER A CA 1
ATOM 1452 C C . SER A 1 176 ? -20.284 -2.609 -16.842 1.00 52.59 176 SER A C 1
ATOM 1454 O O . SER A 1 176 ? -19.489 -2.002 -17.564 1.00 52.59 176 SER A O 1
ATOM 1456 N N . ARG A 1 177 ? -20.356 -3.951 -16.864 1.00 49.69 177 ARG A N 1
ATOM 1457 C CA . ARG A 1 177 ? -19.594 -4.791 -17.810 1.00 49.69 177 ARG A CA 1
ATOM 1458 C C . ARG A 1 177 ? -20.249 -4.837 -19.193 1.00 49.69 177 ARG A C 1
ATOM 1460 O O . ARG A 1 177 ? -19.551 -4.619 -20.181 1.00 49.69 177 ARG A O 1
ATOM 1467 N N . GLN A 1 178 ? -21.574 -4.987 -19.269 1.00 51.38 178 GLN A N 1
ATOM 1468 C CA . GLN A 1 178 ? -22.290 -4.973 -20.553 1.00 51.38 178 GLN A CA 1
ATOM 1469 C C . GLN A 1 178 ? -22.250 -3.600 -21.248 1.00 51.38 178 GLN A C 1
ATOM 1471 O O . GLN A 1 178 ? -22.124 -3.534 -22.473 1.00 51.38 178 GLN A O 1
ATOM 1476 N N . HIS A 1 179 ? -22.269 -2.487 -20.501 1.00 50.38 179 HIS A N 1
ATOM 1477 C CA . HIS A 1 179 ? -22.174 -1.160 -21.122 1.00 50.38 179 HIS A CA 1
ATOM 1478 C C . HIS A 1 179 ? -20.776 -0.874 -21.711 1.00 50.38 179 HIS A C 1
ATOM 1480 O O . HIS A 1 179 ? -20.661 -0.187 -22.730 1.00 50.38 179 HIS A O 1
ATOM 1486 N N . LYS A 1 180 ? -19.713 -1.451 -21.132 1.00 52.41 180 LYS A N 1
ATOM 1487 C CA . LYS A 1 180 ? -18.338 -1.308 -21.640 1.00 52.41 180 LYS A CA 1
ATOM 1488 C C . LYS A 1 180 ? -18.085 -2.155 -22.892 1.00 52.41 180 LYS A C 1
ATOM 1490 O O . LYS A 1 180 ? -17.362 -1.724 -23.786 1.00 52.41 180 LYS A O 1
ATOM 1495 N N . GLU A 1 181 ? -18.731 -3.312 -22.995 1.00 49.00 181 GLU A N 1
ATOM 1496 C CA . GLU A 1 181 ? -18.626 -4.204 -24.155 1.00 49.00 181 GLU A CA 1
ATOM 1497 C C . GLU A 1 181 ? -19.403 -3.670 -25.373 1.00 49.00 181 GLU A C 1
ATOM 1499 O O . GLU A 1 181 ? -18.897 -3.697 -26.496 1.00 49.00 181 GLU A O 1
ATOM 1504 N N . ARG A 1 182 ? -20.561 -3.027 -25.148 1.00 52.50 182 ARG A N 1
ATOM 1505 C CA . ARG A 1 182 ? -21.315 -2.328 -26.208 1.00 52.50 182 ARG A CA 1
ATOM 1506 C C . ARG A 1 182 ? -20.564 -1.129 -26.808 1.00 52.50 182 ARG A C 1
ATOM 1508 O O . ARG A 1 182 ? -20.647 -0.916 -28.014 1.00 52.50 182 ARG A O 1
ATOM 1515 N N . ARG A 1 183 ? -19.782 -0.382 -26.013 1.00 52.19 183 ARG A N 1
ATOM 1516 C CA . ARG A 1 183 ? -18.960 0.747 -26.512 1.00 52.19 183 ARG A CA 1
ATOM 1517 C C . ARG A 1 183 ? -17.755 0.304 -27.349 1.00 52.19 183 ARG A C 1
ATOM 1519 O O . ARG A 1 183 ? -17.336 1.031 -28.243 1.00 52.19 183 ARG A O 1
ATOM 1526 N N . ASN A 1 184 ? -17.212 -0.886 -27.097 1.00 50.03 184 ASN A N 1
ATOM 1527 C CA . ASN A 1 184 ? -16.084 -1.396 -27.877 1.00 50.03 184 ASN A CA 1
ATOM 1528 C C . ASN A 1 184 ? -16.517 -1.970 -29.235 1.00 50.03 184 ASN A C 1
ATOM 1530 O O . ASN A 1 184 ? -15.735 -1.939 -30.187 1.00 50.03 184 ASN A O 1
ATOM 1534 N N . ASN A 1 185 ? -17.760 -2.448 -29.357 1.00 48.97 185 ASN A N 1
ATOM 1535 C CA . ASN A 1 185 ? -18.251 -3.027 -30.607 1.00 48.97 185 ASN A CA 1
ATOM 1536 C C . ASN A 1 185 ? -18.655 -1.959 -31.646 1.00 48.97 185 ASN A C 1
ATOM 1538 O O . ASN A 1 185 ? -18.427 -2.141 -32.842 1.00 48.97 185 ASN A O 1
ATOM 1542 N N . THR A 1 186 ? -19.139 -0.789 -31.209 1.00 51.25 186 THR A N 1
ATOM 1543 C CA . THR A 1 186 ? -19.431 0.346 -32.108 1.00 51.25 186 THR A CA 1
ATOM 1544 C C . THR A 1 186 ? -18.166 0.952 -32.728 1.00 51.25 186 THR A C 1
ATOM 1546 O O . THR A 1 186 ? -18.181 1.365 -33.887 1.00 51.25 186 THR A O 1
ATOM 1549 N N . HIS A 1 187 ? -17.031 0.920 -32.020 1.00 49.66 187 HIS A N 1
ATOM 1550 C CA . HIS A 1 187 ? -15.746 1.398 -32.547 1.00 49.66 187 HIS A CA 1
ATOM 1551 C C . HIS A 1 187 ? -15.122 0.461 -33.600 1.00 49.66 187 HIS A C 1
ATOM 1553 O O . HIS A 1 187 ? -14.423 0.926 -34.503 1.00 49.66 187 HIS A O 1
ATOM 1559 N N . LYS A 1 188 ? -15.404 -0.850 -33.544 1.00 50.59 188 LYS A N 1
ATOM 1560 C CA . LYS A 1 188 ? -14.977 -1.800 -34.589 1.00 50.59 188 LYS A CA 1
ATOM 1561 C C . LYS A 1 188 ? -15.779 -1.644 -35.883 1.00 50.59 188 LYS A C 1
ATOM 1563 O O . LYS A 1 188 ? -15.198 -1.737 -36.961 1.00 50.59 188 LYS A O 1
ATOM 1568 N N . HIS A 1 189 ? -17.074 -1.337 -35.795 1.00 47.25 189 HIS A N 1
ATOM 1569 C CA . HIS A 1 189 ? -17.920 -1.151 -36.979 1.00 47.25 189 HIS A CA 1
ATOM 1570 C C . HIS A 1 189 ? -17.601 0.139 -37.757 1.00 47.25 189 HIS A C 1
ATOM 1572 O O . HIS A 1 189 ? -17.678 0.157 -38.985 1.00 47.25 189 HIS A O 1
ATOM 1578 N N . HIS A 1 190 ? -17.152 1.200 -37.077 1.00 49.72 190 HIS A N 1
ATOM 1579 C CA . HIS A 1 190 ? -16.767 2.448 -37.748 1.00 49.72 190 HIS A CA 1
ATOM 1580 C C . HIS A 1 190 ? -15.428 2.337 -38.504 1.00 49.72 190 HIS A C 1
ATOM 1582 O O . HIS A 1 190 ? -15.239 2.963 -39.545 1.00 49.72 190 HIS A O 1
ATOM 1588 N N . LYS A 1 191 ? -14.516 1.464 -38.049 1.00 49.53 191 LYS A N 1
ATOM 1589 C CA . LYS A 1 191 ? -13.219 1.231 -38.709 1.00 49.53 191 LYS A CA 1
ATOM 1590 C C . LYS A 1 191 ? -13.312 0.375 -39.978 1.00 49.53 191 LYS A C 1
ATOM 1592 O O . LYS A 1 191 ? -12.432 0.477 -40.829 1.00 49.53 191 LYS A O 1
ATOM 1597 N N . HIS A 1 192 ? -14.362 -0.436 -40.124 1.00 47.16 192 HIS A N 1
ATOM 1598 C CA . HIS A 1 192 ? -14.568 -1.250 -41.327 1.00 47.16 192 HIS A CA 1
ATOM 1599 C C . HIS A 1 192 ? -15.254 -0.482 -42.466 1.00 47.16 192 HIS A C 1
ATOM 1601 O O . HIS A 1 192 ? -14.939 -0.734 -43.626 1.00 47.16 192 HIS A O 1
ATOM 1607 N N . LYS A 1 193 ? -16.104 0.514 -42.166 1.00 48.84 193 LYS A N 1
ATOM 1608 C CA . LYS A 1 193 ? -16.739 1.352 -43.203 1.00 48.84 193 LYS A CA 1
ATOM 1609 C C . LYS A 1 193 ? -15.767 2.312 -43.899 1.00 48.84 193 LYS A C 1
ATOM 1611 O O . LYS A 1 193 ? -15.935 2.587 -45.079 1.00 48.84 193 LYS A O 1
ATOM 1616 N N . HIS A 1 194 ? -14.699 2.751 -43.230 1.00 47.66 194 HIS A N 1
ATOM 1617 C CA . HIS A 1 194 ? -13.710 3.645 -43.851 1.00 47.66 194 HIS A CA 1
ATOM 1618 C C . HIS A 1 194 ? -12.691 2.952 -44.770 1.00 47.66 194 HIS A C 1
ATOM 1620 O O . HIS A 1 194 ? -11.972 3.639 -45.492 1.00 47.66 194 HIS A O 1
ATOM 1626 N N . LYS A 1 195 ? -12.627 1.612 -44.781 1.00 49.91 195 LYS A N 1
ATOM 1627 C CA . LYS A 1 195 ? -11.732 0.858 -45.677 1.00 49.91 195 LYS A CA 1
ATOM 1628 C C . LYS A 1 195 ? -12.342 0.520 -47.043 1.00 49.91 195 LYS A C 1
ATOM 1630 O O . LYS A 1 195 ? -11.601 0.071 -47.907 1.00 49.91 195 LYS A O 1
ATOM 1635 N N . HIS A 1 196 ? -13.638 0.758 -47.260 1.00 48.56 196 HIS A N 1
ATOM 1636 C CA . HIS A 1 196 ? -14.293 0.484 -48.550 1.00 48.56 196 HIS A CA 1
ATOM 1637 C C . HIS A 1 196 ? -14.543 1.711 -49.437 1.00 48.56 196 HIS A C 1
ATOM 1639 O O . HIS A 1 196 ? -14.912 1.536 -50.588 1.00 48.56 196 HIS A O 1
ATOM 1645 N N . ASN A 1 197 ? -14.246 2.927 -48.970 1.00 46.09 197 ASN A N 1
ATOM 1646 C CA . ASN A 1 197 ? -14.366 4.155 -49.775 1.00 46.09 197 ASN A CA 1
ATOM 1647 C C . ASN A 1 197 ? -13.014 4.698 -50.276 1.00 46.09 197 ASN A C 1
ATOM 1649 O O . ASN A 1 197 ? -12.873 5.894 -50.504 1.00 46.09 197 ASN A O 1
ATOM 1653 N N . LYS A 1 198 ? -11.995 3.839 -50.413 1.00 49.69 198 LYS A N 1
ATOM 1654 C CA . LYS A 1 198 ? -10.667 4.232 -50.928 1.00 49.69 198 LYS A CA 1
ATOM 1655 C C . LYS A 1 198 ? -10.162 3.369 -52.089 1.00 49.69 198 LYS A C 1
ATOM 1657 O O . LYS A 1 198 ? -8.966 3.331 -52.349 1.00 49.69 198 LYS A O 1
ATOM 1662 N N . THR A 1 199 ? -11.081 2.699 -52.774 1.00 49.84 199 THR A N 1
ATOM 1663 C CA . THR A 1 199 ? -10.834 1.976 -54.025 1.00 49.84 199 THR A CA 1
ATOM 1664 C C . THR A 1 199 ? -12.047 2.130 -54.935 1.00 49.84 199 THR A C 1
ATOM 1666 O O . THR A 1 199 ? -12.830 1.201 -55.106 1.00 49.84 199 THR A O 1
ATOM 1669 N N . LYS A 1 200 ? -12.221 3.342 -55.458 1.00 41.91 200 LYS A N 1
ATOM 1670 C CA . LYS A 1 200 ? -12.764 3.647 -56.783 1.00 41.91 200 LYS A CA 1
ATOM 1671 C C . LYS A 1 200 ? -12.116 4.945 -57.237 1.00 41.91 200 LYS A C 1
ATOM 1673 O O . LYS A 1 200 ? -11.940 5.818 -56.357 1.00 41.91 200 LYS A O 1
#

Sequence (200 aa):
LVEDPSENFQRLRDFVDVRNCMKLSSYKRENLSSGFCEKMSTEARTKLKLSKRQARRCYEILRLKSVNIHDEDEFRAYRLDVKKRLNLPFHRSGKSLPKLCLMLNPKKLQSVLERRYLHLDIQFQMLYENYKLVLSRLKRKVSSSSTLSSSSSSSPLESAKKKKRRKKCTAEQKESRQHKERRNNTHKHHKHKHKHNKTK

InterPro domains:
  IPR013523 Histone acetyltransferase HAT1, C-terminal [G3DSA:1.10.10.390] (15-68)
  IPR016181 Acyl-CoA N-acyltransferase [SSF55729] (2-65)
  IPR017380 Histone acetyltransferase type B, catalytic subunit [PTHR12046] (2-140)
  IPR048776 Histone acetyltransferase type B catalytic subunit, C-terminal [PF21183] (13-64)

Foldseek 3Di:
DPDPDDLVVVLVLLLVLLVVLCVDPCLDLVNLVVDDDVVQQVRCCVPVVDHPVSSNLSSLLSSVVNFDPVDPVSVVVSLVNQLVVVCVVVCVVPVNLVVCVVVDDPVVSVVVVVVSVVVSVVVSVVSVVSSVVSVVVVVVVVVVPPPDDDDDDDDDDDDDDPDDPVPPVVVVVVVVVVVVVVVVVVVVVVVVVVVPPPDD

Secondary structure (DSSP, 8-state):
---S--HHHHHHHHHHHHHHHTTSGGGSHHHHTT---HHHHHHHHHHH---HHHHHHHHHHHHHHHS-TT-HHHHHHHHHHHHHHHHHHHHHTT--HHHHHHHS-HHHHHHHHHHHHHHHHHHHHHHHHHHHHHHHHHHHHHTTS--S-------------SSSSTTHHHHHHHHHHHHHHHHHHHHHHHHHHTTSSS--

Radius of gyration: 24.44 Å; chains: 1; bounding box: 57×39×91 Å